Protein AF-A0A8X6GA84-F1 (afdb_monomer_lite)

Sequence (353 aa):
MPLRRTEVKSFALSSGMQSITIPNAFIGQVPARLIMGMVSNTAYNGDFSNNPFNFKHYDLSYLCLLDGNRMIPSKPYQPKFDTSNSYSRCYMSLFTDLGRYHKDQDINISYSEYKDGYTLLAIDLTLDLSADGMHDSVLRNSNLALDIRFIKALPETVNLIVYAEYRNVKEIDKNRNVLTDFLKMNSQSLCNLAWSDSILRSKFGGVYASDELPRTLTGYSCFIVNLDSRAKPGSHWVALAFRNNTCFYFCSFASVPKKGKILNFIKQNSQKLMWNKCRYQSATSFTSGQFCLHFLYKFVRKQTLSPLDSNNIAFNEKFIQRFVAKNFRLQKCCLTPHSNQICHTYKNRHKRA

Radius of gyration: 24.08 Å; chains: 1; bounding box: 65×48×62 Å

Secondary structure (DSSP, 8-state):
-EEEEEEEEEEEEPTT-SEEEEEEEEEEEPPSEEEEEEEEHHHHTT-TTS-TT-B--TTEEEEEEEETTEEEEEEEE--B-STT-B-HHHHHHHHHTTT-TTSS------HHHHHTTB--EEEE-STTS-TTSSS-----EEEEEEEEEESS--SS-EEEEEEEEEEEEEEE-TT--EEES-----HHHHHHHHHHSHHHHTTEEEEE-TT---SS--S--EEEEESS-TTS----EEEEEEETTEEEEE-TT-----SSHHHHHHHHH-SEEEE--S--S-TT--THHHHHHHHHHHHHTT---TT--TT-HHHHHHHHHHHHHHH------SSPPS-------GGGGGS--

pLDDT: mean 83.58, std 14.88, range [30.06, 98.31]

InterPro domains:
  IPR038765 Papain-like cysteine peptidase superfamily [SSF54001] (220-327)

Foldseek 3Di:
DKDKDKDKDKDKDAFQDFKDKFWQPDFWWAFQKKKKFKDFPCCVVPPVVGPVQQGACQQWAWKWKDFDPATVVNDTQGAGVPPVRRRVVQVVQVCQLVVVPPPPDDPPADSVNCNVRVVMGMGGPFPVSPSPDPDDGDTDGTRMMMITGHPGGRRGIMMMMMMGIHIKDWDQDPVRFTFIPPAFDWQQNLFQQLCQAPLSVQQEPGEEELVGDDQEDPNHFKYKYFPHHQVDQGAAIWIWGDDPLEIETEFLQQDDDPDDSNVVSNVSRHPYYHYDNAHQADLQDQNRSLLNSLVSVCVSVVHDSPPGDSVCSVVSVVVSSSVSSVRTDRDDDPDDHPHGHTHGGNVVVPPPD

Organism: Trichonephila clavata (NCBI:txid2740835)

Structure (mmCIF, N/CA/C/O backbone):
data_AF-A0A8X6GA84-F1
#
_entry.id   AF-A0A8X6GA84-F1
#
loop_
_atom_site.group_PDB
_atom_site.id
_atom_site.type_symbol
_atom_site.label_atom_id
_atom_site.label_alt_id
_atom_site.label_comp_id
_atom_site.label_asym_id
_atom_site.label_entity_id
_atom_site.label_seq_id
_atom_site.pdbx_PDB_ins_code
_atom_site.Cartn_x
_atom_site.Cartn_y
_atom_site.Cartn_z
_atom_site.occupancy
_atom_site.B_iso_or_equiv
_atom_site.auth_seq_id
_atom_site.auth_comp_id
_atom_site.auth_asym_id
_atom_site.auth_atom_id
_atom_site.pdbx_PDB_model_num
ATOM 1 N N . MET A 1 1 ? 15.479 -6.603 15.099 1.00 50.50 1 MET A N 1
ATOM 2 C CA . MET A 1 1 ? 16.086 -7.352 13.981 1.00 50.50 1 MET A CA 1
ATOM 3 C C . MET A 1 1 ? 15.569 -6.802 12.663 1.00 50.50 1 MET A C 1
ATOM 5 O O . MET A 1 1 ? 14.356 -6.797 12.469 1.00 50.50 1 MET A O 1
ATOM 9 N N . PRO A 1 2 ? 16.449 -6.317 11.777 1.00 62.06 2 PRO A N 1
ATOM 10 C CA . PRO A 1 2 ? 16.057 -5.879 10.444 1.00 62.06 2 PRO A CA 1
ATOM 11 C C . PRO A 1 2 ? 15.532 -7.065 9.619 1.00 62.06 2 PRO A C 1
ATOM 13 O O . PRO A 1 2 ? 16.011 -8.191 9.734 1.00 62.06 2 PRO A O 1
ATOM 16 N N . LEU A 1 3 ? 14.523 -6.809 8.798 1.00 69.81 3 LEU A N 1
ATOM 17 C CA . LEU A 1 3 ? 13.891 -7.737 7.872 1.00 69.81 3 LEU A CA 1
ATOM 18 C C . LEU A 1 3 ? 13.842 -7.076 6.500 1.00 69.81 3 LEU A C 1
ATOM 20 O O . LEU A 1 3 ? 13.255 -6.004 6.344 1.00 69.81 3 LEU A O 1
ATOM 24 N N . ARG A 1 4 ? 14.383 -7.761 5.493 1.00 71.75 4 ARG A N 1
ATOM 25 C CA . ARG A 1 4 ? 14.151 -7.406 4.094 1.00 71.75 4 ARG A CA 1
ATOM 26 C C . ARG A 1 4 ? 12.845 -8.055 3.642 1.00 71.75 4 ARG A C 1
ATOM 28 O O . ARG A 1 4 ? 12.728 -9.279 3.654 1.00 71.75 4 ARG A O 1
ATOM 35 N N . ARG A 1 5 ? 11.842 -7.241 3.309 1.00 78.00 5 ARG A N 1
ATOM 36 C CA . ARG A 1 5 ? 10.621 -7.705 2.633 1.00 78.00 5 ARG A CA 1
ATOM 37 C C . ARG A 1 5 ? 10.758 -7.407 1.152 1.00 78.00 5 ARG A C 1
ATOM 39 O O . ARG A 1 5 ? 11.156 -6.306 0.793 1.00 78.00 5 ARG A O 1
ATOM 46 N N . THR A 1 6 ? 10.339 -8.341 0.320 1.00 83.12 6 THR A N 1
ATOM 47 C CA . THR A 1 6 ? 10.330 -8.188 -1.129 1.00 83.12 6 THR A CA 1
ATOM 48 C C . THR A 1 6 ? 8.890 -8.162 -1.636 1.00 83.12 6 THR A C 1
ATOM 50 O O . THR A 1 6 ? 8.002 -8.797 -1.063 1.00 83.12 6 THR A O 1
ATOM 53 N N . GLU A 1 7 ? 8.634 -7.370 -2.667 1.00 84.19 7 GLU A N 1
ATOM 54 C CA . GLU A 1 7 ? 7.358 -7.318 -3.380 1.00 84.19 7 GLU A CA 1
ATOM 55 C C . GLU A 1 7 ? 7.657 -7.234 -4.873 1.00 84.19 7 GLU A C 1
ATOM 57 O O . GLU A 1 7 ? 8.546 -6.491 -5.278 1.00 84.19 7 GLU A O 1
ATOM 62 N N . VAL A 1 8 ? 6.924 -7.982 -5.694 1.00 88.06 8 VAL A N 1
ATOM 63 C CA . VAL A 1 8 ? 7.037 -7.903 -7.153 1.00 88.06 8 VAL A CA 1
ATOM 64 C C . VAL A 1 8 ? 5.750 -7.316 -7.700 1.00 88.06 8 VAL A C 1
ATOM 66 O O . VAL A 1 8 ? 4.662 -7.808 -7.398 1.00 88.06 8 VAL A O 1
ATOM 69 N N . LYS A 1 9 ? 5.878 -6.264 -8.505 1.00 88.75 9 LYS A N 1
ATOM 70 C CA . LYS A 1 9 ? 4.778 -5.687 -9.277 1.00 88.75 9 LYS A CA 1
ATOM 71 C C . LYS A 1 9 ? 5.051 -5.846 -10.759 1.00 88.75 9 LYS A C 1
ATOM 73 O O . LYS A 1 9 ? 6.196 -5.763 -11.191 1.00 88.75 9 LYS A O 1
ATOM 78 N N . SER A 1 10 ? 3.991 -6.030 -11.529 1.00 91.62 10 SER A N 1
ATOM 79 C CA . SER A 1 10 ? 4.070 -6.124 -12.982 1.00 91.62 10 SER A CA 1
ATOM 80 C C . SER A 1 10 ? 3.114 -5.116 -13.605 1.00 91.62 10 SER A C 1
ATOM 82 O O . SER A 1 10 ? 1.977 -4.981 -13.153 1.00 91.62 10 SER A O 1
ATOM 84 N N . PHE A 1 11 ? 3.586 -4.396 -14.620 1.00 92.94 11 PHE A N 1
ATOM 85 C CA . PHE A 1 11 ? 2.804 -3.418 -15.367 1.00 92.94 11 PHE A CA 1
ATOM 86 C C . PHE A 1 11 ? 2.818 -3.785 -16.850 1.00 92.94 11 PHE A C 1
ATOM 88 O O . PHE A 1 11 ? 3.888 -3.883 -17.450 1.00 92.94 11 PHE A O 1
ATOM 95 N N . ALA A 1 12 ? 1.636 -3.972 -17.433 1.00 93.81 12 ALA A N 1
ATOM 96 C CA . ALA A 1 12 ? 1.493 -4.271 -18.852 1.00 93.81 12 ALA A CA 1
ATOM 97 C C . ALA A 1 12 ? 1.569 -2.978 -19.678 1.00 93.81 12 ALA A C 1
ATOM 99 O O . ALA A 1 12 ? 0.755 -2.067 -19.513 1.00 93.81 12 ALA A O 1
ATOM 100 N N . LEU A 1 13 ? 2.553 -2.908 -20.568 1.00 95.38 13 LEU A N 1
ATOM 101 C CA . LEU A 1 13 ? 2.774 -1.831 -21.525 1.00 95.38 13 LEU A CA 1
ATOM 102 C C . LEU A 1 13 ? 2.221 -2.280 -22.878 1.00 95.38 13 LEU A C 1
ATOM 104 O O . LEU A 1 13 ? 2.603 -3.332 -23.388 1.00 95.38 13 LEU A O 1
ATOM 108 N N . SER A 1 14 ? 1.298 -1.510 -23.449 1.00 94.56 14 SER A N 1
ATOM 109 C CA . SER A 1 14 ? 0.642 -1.888 -24.706 1.00 94.56 14 SER A CA 1
ATOM 110 C C . SER A 1 14 ? 1.578 -1.722 -25.905 1.00 94.56 14 SER A C 1
ATOM 112 O O . SER A 1 14 ? 2.446 -0.847 -25.912 1.00 94.56 14 SER A O 1
ATOM 114 N N . SER A 1 15 ? 1.372 -2.534 -26.945 1.00 96.00 15 SER A N 1
ATOM 115 C CA . SER A 1 15 ? 2.058 -2.359 -28.227 1.00 96.00 15 SER A CA 1
ATOM 116 C C . SER A 1 15 ? 1.773 -0.972 -28.809 1.00 96.00 15 SER A C 1
ATOM 118 O O . SER A 1 15 ? 0.690 -0.418 -28.614 1.00 96.00 15 SER A O 1
ATOM 120 N N . GLY A 1 16 ? 2.730 -0.407 -29.538 1.00 94.69 16 GLY A N 1
ATOM 121 C CA . GLY A 1 16 ? 2.613 0.918 -30.148 1.00 94.69 16 GLY A CA 1
ATOM 122 C C . GLY A 1 16 ? 3.008 2.081 -29.230 1.00 94.69 16 GLY A C 1
ATOM 123 O O . GLY A 1 16 ? 3.199 3.196 -29.713 1.00 94.69 16 GLY A O 1
ATOM 124 N N . MET A 1 17 ? 3.180 1.855 -27.922 1.00 93.19 17 MET A N 1
ATOM 125 C CA . MET A 1 17 ? 3.583 2.917 -26.995 1.00 93.19 17 MET A CA 1
ATOM 126 C C . MET A 1 17 ? 5.050 3.318 -27.201 1.00 93.19 17 MET A C 1
ATOM 128 O O . MET A 1 17 ? 5.924 2.462 -27.287 1.00 93.19 17 MET A O 1
ATOM 132 N N . GLN A 1 18 ? 5.323 4.625 -27.229 1.00 94.94 18 GLN A N 1
ATOM 133 C CA . GLN A 1 18 ? 6.685 5.190 -27.211 1.00 94.94 18 GLN A CA 1
ATOM 134 C C . GLN A 1 18 ? 7.024 5.871 -25.881 1.00 94.94 18 GLN A C 1
ATOM 136 O O . GLN A 1 18 ? 8.189 6.023 -25.532 1.00 94.94 18 GLN A O 1
ATOM 141 N N . SER A 1 19 ? 6.018 6.281 -25.112 1.00 95.56 19 SER A N 1
ATOM 142 C CA . SER A 1 19 ? 6.188 6.899 -23.801 1.00 95.56 19 SER A CA 1
ATOM 143 C C . SER A 1 19 ? 5.028 6.506 -22.899 1.00 95.56 19 SER A C 1
ATOM 145 O O . SER A 1 19 ? 3.882 6.428 -23.345 1.00 95.56 19 SER A O 1
ATOM 147 N N . ILE A 1 20 ? 5.337 6.235 -21.635 1.00 95.81 20 ILE A N 1
ATOM 148 C CA . ILE A 1 20 ? 4.357 5.912 -20.610 1.00 95.81 20 ILE A CA 1
ATOM 149 C C . ILE A 1 20 ? 4.788 6.488 -19.267 1.00 95.81 20 ILE A C 1
ATOM 151 O O . ILE A 1 20 ? 5.924 6.314 -18.829 1.00 95.81 20 ILE A O 1
ATOM 155 N N . THR A 1 21 ? 3.831 7.095 -18.573 1.00 95.25 21 THR A N 1
ATOM 156 C CA . THR A 1 21 ? 3.950 7.385 -17.149 1.00 95.25 21 THR A CA 1
ATOM 157 C C . THR A 1 21 ? 2.983 6.482 -16.391 1.00 95.25 21 THR A C 1
ATOM 159 O O . THR A 1 21 ? 1.778 6.519 -16.634 1.00 95.25 21 THR A O 1
ATOM 162 N N . ILE A 1 22 ? 3.497 5.668 -15.471 1.00 93.31 22 ILE A N 1
ATOM 163 C CA . ILE A 1 22 ? 2.706 4.807 -14.589 1.00 93.31 22 ILE A CA 1
ATOM 164 C C . ILE A 1 22 ? 2.503 5.562 -13.270 1.00 93.31 22 ILE A C 1
ATOM 166 O O . ILE A 1 22 ? 3.417 5.595 -12.434 1.00 93.31 22 ILE A O 1
ATOM 170 N N . PRO A 1 23 ? 1.336 6.198 -13.056 1.00 87.88 23 PRO A N 1
ATOM 171 C CA . PRO A 1 23 ? 1.071 6.917 -11.824 1.00 87.88 23 PRO A CA 1
ATOM 172 C C . PRO A 1 23 ? 0.869 5.934 -10.674 1.00 87.88 23 PRO A C 1
ATOM 174 O O . PRO A 1 23 ? 0.302 4.855 -10.839 1.00 87.88 23 PRO A O 1
ATOM 177 N N . ASN A 1 24 ? 1.264 6.345 -9.474 1.00 84.31 24 ASN A N 1
ATOM 178 C CA . ASN A 1 24 ? 1.041 5.574 -8.255 1.00 84.31 24 ASN A CA 1
ATOM 179 C C . ASN A 1 24 ? 1.609 4.141 -8.276 1.00 84.31 24 ASN A C 1
ATOM 181 O O . ASN A 1 24 ? 1.054 3.243 -7.638 1.00 84.31 24 ASN A O 1
ATOM 185 N N . ALA A 1 25 ? 2.721 3.922 -8.983 1.00 84.19 25 ALA A N 1
ATOM 186 C CA . ALA A 1 25 ? 3.402 2.632 -9.054 1.00 84.19 25 ALA A CA 1
ATOM 187 C C . ALA A 1 25 ? 3.722 2.076 -7.650 1.00 84.19 25 ALA A C 1
ATOM 189 O O . ALA A 1 25 ? 3.493 0.893 -7.367 1.00 84.19 25 ALA A O 1
ATOM 190 N N . PHE A 1 26 ? 4.155 2.942 -6.725 1.00 84.19 26 PHE A N 1
ATOM 191 C CA . PHE A 1 26 ? 4.367 2.590 -5.317 1.00 84.19 26 PHE A CA 1
ATOM 192 C C . PHE A 1 26 ? 3.762 3.640 -4.387 1.00 84.19 26 PHE A C 1
ATOM 194 O O . PHE A 1 26 ? 4.216 4.779 -4.347 1.00 84.19 26 PHE A O 1
ATOM 201 N N . ILE A 1 27 ? 2.756 3.239 -3.605 1.00 77.56 27 ILE A N 1
ATOM 202 C CA . ILE A 1 27 ? 2.061 4.104 -2.646 1.00 77.56 27 ILE A CA 1
ATOM 203 C C . ILE A 1 27 ? 2.399 3.655 -1.226 1.00 77.56 27 ILE A C 1
ATOM 205 O O . ILE A 1 27 ? 2.192 2.495 -0.868 1.00 77.56 27 ILE A O 1
ATOM 209 N N . GLY A 1 28 ? 2.819 4.593 -0.381 1.00 80.44 28 GLY A N 1
ATOM 210 C CA . GLY A 1 28 ? 3.097 4.329 1.028 1.00 80.44 28 GLY A CA 1
ATOM 211 C C . GLY A 1 28 ? 4.591 4.281 1.282 1.00 80.44 28 GLY A C 1
ATOM 212 O O . GLY A 1 28 ? 5.280 5.219 0.902 1.00 80.44 28 GLY A O 1
ATOM 213 N N . GLN A 1 29 ? 5.074 3.241 1.960 1.00 78.44 29 GLN A N 1
ATOM 214 C CA . GLN A 1 29 ? 6.498 3.104 2.263 1.00 78.44 29 GLN A CA 1
ATOM 215 C C . GLN A 1 29 ? 7.284 3.089 0.951 1.00 78.44 29 GLN A C 1
ATOM 217 O O . GLN A 1 29 ? 6.948 2.339 0.037 1.00 78.44 29 GLN A O 1
ATOM 222 N N . VAL A 1 30 ? 8.299 3.942 0.848 1.00 83.88 30 VAL A N 1
ATOM 223 C CA . VAL A 1 30 ? 9.226 3.940 -0.281 1.00 83.88 30 VAL A CA 1
ATOM 224 C C . VAL A 1 30 ? 10.106 2.692 -0.140 1.00 83.88 30 VAL A C 1
ATOM 226 O O . VAL A 1 30 ? 10.654 2.478 0.947 1.00 83.88 30 VAL A O 1
ATOM 229 N N . PRO A 1 31 ? 10.209 1.841 -1.178 1.00 87.88 31 PRO A N 1
ATOM 230 C CA . PRO A 1 31 ? 11.175 0.748 -1.192 1.00 87.88 31 PRO A CA 1
ATOM 231 C C . PRO A 1 31 ? 12.579 1.288 -0.916 1.00 87.88 31 PRO A C 1
ATOM 233 O O . PRO A 1 31 ? 12.891 2.400 -1.319 1.00 87.88 31 PRO A O 1
ATOM 236 N N . ALA A 1 32 ? 13.428 0.516 -0.248 1.00 86.50 32 ALA A N 1
ATOM 237 C CA . ALA A 1 32 ? 14.850 0.834 -0.156 1.00 86.50 32 ALA A CA 1
ATOM 238 C C . ALA A 1 32 ? 15.530 0.686 -1.525 1.00 86.50 32 ALA A C 1
ATOM 240 O O . ALA A 1 32 ? 16.427 1.453 -1.849 1.00 86.50 32 ALA A O 1
ATOM 241 N N . ARG A 1 33 ? 15.067 -0.269 -2.339 1.00 88.69 33 ARG A N 1
ATOM 242 C CA . ARG A 1 33 ? 15.627 -0.562 -3.657 1.00 88.69 33 ARG A CA 1
ATOM 243 C C . ARG A 1 33 ? 14.548 -1.008 -4.628 1.00 88.69 33 ARG A C 1
ATOM 245 O O . ARG A 1 33 ? 13.621 -1.721 -4.236 1.00 88.69 33 ARG A O 1
ATOM 252 N N . LEU A 1 34 ? 14.708 -0.627 -5.889 1.00 92.75 34 LEU A N 1
ATOM 253 C CA . LEU A 1 34 ? 13.942 -1.155 -7.012 1.00 92.75 34 LEU A CA 1
ATOM 254 C C . LEU A 1 34 ? 14.873 -1.819 -8.023 1.00 92.75 34 LEU A C 1
ATOM 256 O O . LEU A 1 34 ? 15.930 -1.279 -8.332 1.00 92.75 34 LEU A O 1
ATOM 260 N N . ILE A 1 35 ? 14.459 -2.966 -8.549 1.00 93.56 35 ILE A N 1
ATOM 261 C CA . ILE A 1 35 ? 15.085 -3.645 -9.684 1.00 93.56 35 ILE A CA 1
ATOM 262 C C . ILE A 1 35 ? 14.010 -3.822 -10.748 1.00 93.56 35 ILE A C 1
ATOM 264 O O . ILE A 1 35 ? 12.920 -4.315 -10.457 1.00 93.56 35 ILE A O 1
ATOM 268 N N . MET A 1 36 ? 14.298 -3.387 -11.965 1.00 94.81 36 MET A N 1
ATOM 269 C CA . MET A 1 36 ? 13.346 -3.346 -13.067 1.00 94.81 36 MET A CA 1
ATOM 270 C C . MET A 1 36 ? 13.872 -4.134 -14.257 1.00 94.81 36 MET A C 1
ATOM 272 O O . MET A 1 36 ? 15.046 -4.020 -14.604 1.00 94.81 36 MET A O 1
ATOM 276 N N . GLY A 1 37 ? 12.982 -4.888 -14.893 1.00 95.00 37 GLY A N 1
ATOM 277 C CA . GLY A 1 37 ? 13.257 -5.629 -16.118 1.00 95.00 37 GLY A CA 1
ATOM 278 C C . GLY A 1 37 ? 12.008 -5.726 -16.983 1.00 95.00 37 GLY A C 1
ATOM 279 O O . GLY A 1 37 ? 10.886 -5.707 -16.473 1.00 95.00 37 GLY A O 1
ATOM 280 N N . MET A 1 38 ? 12.196 -5.810 -18.296 1.00 96.00 38 MET A N 1
ATOM 281 C CA . MET A 1 38 ? 11.103 -5.894 -19.264 1.00 96.00 38 MET A CA 1
ATOM 282 C C . MET A 1 38 ? 11.168 -7.210 -20.026 1.00 96.00 38 MET A C 1
ATOM 284 O O . MET A 1 38 ? 12.218 -7.588 -20.538 1.00 96.00 38 MET A O 1
ATOM 288 N N . VAL A 1 39 ? 10.031 -7.889 -20.130 1.00 95.25 39 VAL A N 1
ATOM 289 C CA . VAL A 1 39 ? 9.895 -9.167 -20.842 1.00 95.25 39 VAL A CA 1
ATOM 290 C C . VAL A 1 39 ? 8.663 -9.128 -21.739 1.00 95.25 39 VAL A C 1
ATOM 292 O O . VAL A 1 39 ? 7.738 -8.352 -21.492 1.00 95.25 39 VAL A O 1
ATOM 295 N N . SER A 1 40 ? 8.635 -9.931 -22.804 1.00 94.56 40 SER A N 1
ATOM 296 C CA . SER A 1 40 ? 7.437 -10.013 -23.648 1.00 94.56 40 SER A CA 1
ATOM 297 C C . SER A 1 40 ? 6.260 -10.569 -22.844 1.00 94.56 40 SER A C 1
ATOM 299 O O . SER A 1 40 ? 6.433 -11.335 -21.888 1.00 94.56 40 SER A O 1
ATOM 301 N N . ASN A 1 41 ? 5.038 -10.195 -23.221 1.00 92.62 41 ASN A N 1
ATOM 302 C CA . ASN A 1 41 ? 3.854 -10.719 -22.550 1.00 92.62 41 ASN A CA 1
ATOM 303 C C . ASN A 1 41 ? 3.729 -12.246 -22.691 1.00 92.62 41 ASN A C 1
ATOM 305 O O . ASN A 1 41 ? 3.275 -12.909 -21.764 1.00 92.62 41 ASN A O 1
ATOM 309 N N . THR A 1 42 ? 4.181 -12.822 -23.805 1.00 91.06 42 THR A N 1
ATOM 310 C CA . THR A 1 42 ? 4.205 -14.279 -24.008 1.00 91.06 42 THR A CA 1
ATOM 311 C C . THR A 1 42 ? 5.180 -14.979 -23.059 1.00 91.06 42 THR A C 1
ATOM 313 O O . THR A 1 42 ? 4.800 -15.953 -22.414 1.00 91.06 42 THR A O 1
ATOM 316 N N . ALA A 1 43 ? 6.396 -14.443 -22.893 1.00 89.81 43 ALA A N 1
ATOM 317 C CA . ALA A 1 43 ? 7.394 -14.976 -21.966 1.00 89.81 43 ALA A CA 1
ATOM 318 C C . ALA A 1 43 ? 6.903 -14.908 -20.512 1.00 89.81 43 ALA A C 1
ATOM 320 O O . ALA A 1 43 ? 7.033 -15.873 -19.764 1.00 89.81 43 ALA A O 1
ATOM 321 N N . TYR A 1 44 ? 6.278 -13.791 -20.125 1.00 89.69 44 TYR A N 1
ATOM 322 C CA . TYR A 1 44 ? 5.710 -13.618 -18.785 1.00 89.69 44 TYR A CA 1
ATOM 323 C C . TYR A 1 44 ? 4.622 -14.650 -18.457 1.00 89.69 44 TYR A C 1
ATOM 325 O O . TYR A 1 44 ? 4.547 -15.129 -17.329 1.00 89.69 44 TYR A O 1
ATOM 333 N N . ASN A 1 45 ? 3.790 -15.005 -19.441 1.00 88.75 45 ASN A N 1
ATOM 334 C CA . ASN A 1 45 ? 2.701 -15.968 -19.270 1.00 88.75 45 ASN A CA 1
ATOM 335 C C . ASN A 1 45 ? 3.142 -17.435 -19.444 1.00 88.75 45 ASN A C 1
ATOM 337 O O . ASN A 1 45 ? 2.296 -18.325 -19.399 1.00 88.75 45 ASN A O 1
ATOM 341 N N . GLY A 1 46 ? 4.446 -17.699 -19.600 1.00 84.06 46 GLY A N 1
ATOM 342 C CA . GLY A 1 46 ? 4.999 -19.054 -19.588 1.00 84.06 46 GLY A CA 1
ATOM 343 C C . GLY A 1 46 ? 4.868 -19.819 -20.905 1.00 84.06 46 GLY A C 1
ATOM 344 O O . GLY A 1 46 ? 4.758 -21.041 -20.883 1.00 84.06 46 GLY A O 1
ATOM 345 N N . ASP A 1 47 ? 4.875 -19.128 -22.047 1.00 85.38 47 ASP A N 1
ATOM 346 C CA . ASP A 1 47 ? 5.025 -19.791 -23.346 1.00 85.38 47 ASP A CA 1
ATOM 347 C C . ASP A 1 47 ? 6.362 -20.549 -23.403 1.00 85.38 47 ASP A C 1
ATOM 349 O O . ASP A 1 47 ? 7.427 -19.950 -23.258 1.00 85.38 47 ASP A O 1
ATOM 353 N N . PHE A 1 48 ? 6.303 -21.862 -23.643 1.00 81.75 48 PHE A N 1
ATOM 354 C CA . PHE A 1 48 ? 7.463 -22.757 -23.689 1.00 81.75 48 PHE A CA 1
ATOM 355 C C . PHE A 1 48 ? 8.508 -22.375 -24.746 1.00 81.75 48 PHE A C 1
ATOM 357 O O . PHE A 1 48 ? 9.664 -22.778 -24.631 1.00 81.75 48 PHE A O 1
ATOM 364 N N . SER A 1 49 ? 8.121 -21.598 -25.759 1.00 87.50 49 SER A N 1
ATOM 365 C CA . SER A 1 49 ? 9.025 -21.126 -26.815 1.00 87.50 49 SER A CA 1
ATOM 366 C C . SER A 1 49 ? 9.817 -19.881 -26.406 1.00 87.50 49 SER A C 1
ATOM 368 O O . SER A 1 49 ? 10.747 -19.481 -27.104 1.00 87.50 49 SER A O 1
ATOM 370 N N . ASN A 1 50 ? 9.440 -19.234 -25.300 1.00 87.00 50 ASN A N 1
ATOM 371 C CA . ASN A 1 50 ? 9.962 -17.941 -24.881 1.00 87.00 50 ASN A CA 1
ATOM 372 C C . ASN A 1 50 ? 10.646 -18.029 -23.506 1.00 87.00 50 ASN A C 1
ATOM 374 O O . ASN A 1 50 ? 10.188 -18.716 -22.600 1.00 87.00 50 ASN A O 1
ATOM 378 N N . ASN A 1 51 ? 11.747 -17.292 -23.323 1.00 85.25 51 ASN A N 1
ATOM 379 C CA . ASN A 1 51 ? 12.491 -17.278 -22.060 1.00 85.25 51 ASN A CA 1
ATOM 380 C C . ASN A 1 51 ? 12.016 -16.127 -21.138 1.00 85.25 51 ASN A C 1
ATOM 382 O O . ASN A 1 51 ? 12.234 -14.963 -21.487 1.00 85.25 51 ASN A O 1
ATOM 386 N N . PRO A 1 52 ? 11.439 -16.405 -19.948 1.00 86.19 52 PRO A N 1
ATOM 387 C CA . PRO A 1 52 ? 10.991 -15.380 -18.996 1.00 86.19 52 PRO A CA 1
ATOM 388 C C . PRO A 1 52 ? 12.131 -14.622 -18.296 1.00 86.19 52 PRO A C 1
ATOM 390 O O . PRO A 1 52 ? 11.873 -13.618 -17.638 1.00 86.19 52 PRO A O 1
ATOM 393 N N . PHE A 1 53 ? 13.378 -15.076 -18.434 1.00 86.88 53 PHE A N 1
ATOM 394 C CA . PHE A 1 53 ? 14.573 -14.422 -17.890 1.00 86.88 53 PHE A CA 1
ATOM 395 C C . PHE A 1 53 ? 15.355 -13.625 -18.943 1.00 86.88 53 PHE A C 1
ATOM 397 O O . PHE A 1 53 ? 16.429 -13.112 -18.646 1.00 86.88 53 PHE A O 1
ATOM 404 N N . ASN A 1 54 ? 14.824 -13.512 -20.165 1.00 91.31 54 ASN A N 1
ATOM 405 C CA . ASN A 1 54 ? 15.387 -12.664 -21.210 1.00 91.31 54 ASN A CA 1
ATOM 406 C C . ASN A 1 54 ? 14.843 -11.230 -21.075 1.00 91.31 54 ASN A C 1
ATOM 408 O O . ASN A 1 54 ? 13.793 -10.887 -21.630 1.00 91.31 54 ASN A O 1
ATOM 412 N N . PHE A 1 55 ? 15.551 -10.405 -20.305 1.00 94.06 55 PHE A N 1
ATOM 413 C CA . PHE A 1 55 ? 15.216 -9.008 -20.048 1.00 94.06 55 PHE A CA 1
ATOM 414 C C . PHE A 1 55 ? 15.682 -8.115 -21.202 1.00 94.06 55 PHE A C 1
ATOM 416 O O . PHE A 1 55 ? 16.838 -7.689 -21.267 1.00 94.06 55 PHE A O 1
ATOM 423 N N . LYS A 1 56 ? 14.760 -7.816 -22.121 1.00 94.38 56 LYS A N 1
ATOM 424 C CA . LYS A 1 56 ? 15.024 -6.999 -23.312 1.00 94.38 56 LYS A CA 1
ATOM 425 C C . LYS A 1 56 ? 14.972 -5.503 -22.983 1.00 94.38 56 LYS A C 1
ATOM 427 O O . LYS A 1 56 ? 14.143 -5.055 -22.193 1.00 94.38 56 LYS A O 1
ATOM 432 N N . HIS A 1 57 ? 15.797 -4.706 -23.661 1.00 94.00 57 HIS A N 1
ATOM 433 C CA . HIS A 1 57 ? 15.821 -3.248 -23.496 1.00 94.00 57 HIS A CA 1
ATOM 434 C C . HIS A 1 57 ? 14.688 -2.510 -24.238 1.00 94.00 57 HIS A C 1
ATOM 436 O O . HIS A 1 57 ? 14.348 -1.398 -23.844 1.00 94.00 57 HIS A O 1
ATOM 442 N N . TYR A 1 58 ? 14.116 -3.094 -25.302 1.00 94.75 58 TYR A N 1
ATOM 443 C CA . TYR A 1 58 ? 13.063 -2.491 -26.147 1.00 94.75 58 TYR A CA 1
ATOM 444 C C . TYR A 1 58 ? 13.368 -1.059 -26.629 1.00 94.75 58 TYR A C 1
ATOM 446 O O . TYR A 1 58 ? 12.486 -0.209 -26.698 1.00 94.75 58 TYR A O 1
ATOM 454 N N . ASP A 1 59 ? 14.632 -0.776 -26.947 1.00 93.69 59 ASP A N 1
ATOM 455 C CA . ASP A 1 59 ? 15.115 0.570 -27.288 1.00 93.69 59 ASP A CA 1
ATOM 456 C C . ASP A 1 59 ? 14.761 1.635 -26.223 1.00 93.69 59 ASP A C 1
ATOM 458 O O . ASP A 1 59 ? 14.398 2.767 -26.550 1.00 93.69 59 ASP A O 1
ATOM 462 N N . LEU A 1 60 ? 14.855 1.287 -24.932 1.00 94.88 60 LEU A N 1
ATOM 463 C CA . LEU A 1 60 ? 14.704 2.233 -23.822 1.00 94.88 60 LEU A CA 1
ATOM 464 C C . LEU A 1 60 ? 15.614 3.455 -24.027 1.00 94.88 60 LEU A C 1
ATOM 466 O O . LEU A 1 60 ? 16.808 3.310 -24.268 1.00 94.88 60 LEU A O 1
ATOM 470 N N . SER A 1 61 ? 15.042 4.652 -23.899 1.00 94.81 61 SER A N 1
ATOM 471 C CA . SER A 1 61 ? 15.725 5.940 -24.119 1.00 94.81 61 SER A CA 1
ATOM 472 C C . SER A 1 61 ? 15.659 6.875 -22.920 1.00 94.81 61 SER A C 1
ATOM 474 O O . SER A 1 61 ? 16.449 7.812 -22.814 1.00 94.81 61 SER A O 1
ATOM 476 N N . TYR A 1 62 ? 14.697 6.652 -22.027 1.00 95.94 62 TYR A N 1
ATOM 477 C CA . TYR A 1 62 ? 14.490 7.467 -20.844 1.00 95.94 62 TYR A CA 1
ATOM 478 C C . TYR A 1 62 ? 13.854 6.632 -19.741 1.00 95.94 62 TYR A C 1
ATOM 480 O O . TYR A 1 62 ? 12.847 5.964 -19.980 1.00 95.94 62 TYR A O 1
ATOM 488 N N . LEU A 1 63 ? 14.403 6.716 -18.530 1.00 94.81 63 LEU A N 1
ATOM 489 C CA . LEU A 1 63 ? 13.773 6.165 -17.337 1.00 94.81 63 LEU A CA 1
ATOM 490 C C . LEU A 1 63 ? 14.057 7.034 -16.111 1.00 94.81 63 LEU A C 1
ATOM 492 O O . LEU A 1 63 ? 15.215 7.330 -15.790 1.00 94.81 63 LEU A O 1
ATOM 496 N N . CYS A 1 64 ? 12.997 7.412 -15.398 1.00 94.19 64 CYS A N 1
ATOM 497 C CA . CYS A 1 64 ? 13.094 7.996 -14.065 1.00 94.19 64 CYS A CA 1
ATOM 498 C C . CYS A 1 64 ? 11.906 7.605 -13.175 1.00 94.19 64 CYS A C 1
ATOM 500 O O . CYS A 1 64 ? 10.835 7.209 -13.637 1.00 94.19 64 CYS A O 1
ATOM 502 N N . LEU A 1 65 ? 12.110 7.736 -11.869 1.00 93.81 65 LEU A N 1
ATOM 503 C CA . LEU A 1 65 ? 11.058 7.729 -10.863 1.00 93.81 65 LEU A CA 1
ATOM 504 C C . LEU A 1 65 ? 10.698 9.166 -10.502 1.00 93.81 65 LEU A C 1
ATOM 506 O O . LEU A 1 65 ? 11.577 10.002 -10.289 1.00 93.81 65 LEU A O 1
ATOM 510 N N . LEU A 1 66 ? 9.407 9.433 -10.362 1.00 91.38 66 LEU A N 1
ATOM 511 C CA . LEU A 1 66 ? 8.872 10.707 -9.906 1.00 91.38 66 LEU A CA 1
ATOM 512 C C . LEU A 1 66 ? 8.381 10.554 -8.464 1.00 91.38 66 LEU A C 1
ATOM 514 O O . LEU A 1 66 ? 7.433 9.815 -8.194 1.00 91.38 66 LEU A O 1
ATOM 518 N N . ASP A 1 67 ? 9.028 11.262 -7.542 1.00 87.94 67 ASP A N 1
ATOM 519 C CA . ASP A 1 67 ? 8.622 11.426 -6.145 1.00 87.94 67 ASP A CA 1
ATOM 520 C C . ASP A 1 67 ? 8.073 12.855 -5.972 1.00 87.94 67 ASP A C 1
ATOM 522 O O . ASP A 1 67 ? 8.802 13.803 -5.658 1.00 87.94 67 ASP A O 1
ATOM 526 N N . GLY A 1 68 ? 6.787 13.039 -6.292 1.00 82.25 68 GLY A N 1
ATOM 527 C CA . GLY A 1 68 ? 6.183 14.369 -6.411 1.00 82.25 68 GLY A CA 1
ATOM 528 C C . GLY A 1 68 ? 6.849 15.185 -7.524 1.00 82.25 68 GLY A C 1
ATOM 529 O O . GLY A 1 68 ? 6.778 14.809 -8.688 1.00 82.25 68 GLY A O 1
ATOM 530 N N . ASN A 1 69 ? 7.521 16.281 -7.160 1.00 78.50 69 ASN A N 1
ATOM 531 C CA . ASN A 1 69 ? 8.237 17.147 -8.110 1.00 78.50 69 ASN A CA 1
ATOM 532 C C . ASN A 1 69 ? 9.724 16.775 -8.261 1.00 78.50 69 ASN A C 1
ATOM 534 O O . ASN A 1 69 ? 10.474 17.485 -8.932 1.00 78.50 69 ASN A O 1
ATOM 538 N N . ARG A 1 70 ? 10.185 15.705 -7.603 1.00 86.62 70 ARG A N 1
ATOM 539 C CA . ARG A 1 70 ? 11.582 15.266 -7.639 1.00 86.62 70 ARG A CA 1
ATOM 540 C C . ARG A 1 70 ? 11.742 14.065 -8.566 1.00 86.62 70 ARG A C 1
ATOM 542 O O . ARG A 1 70 ? 11.030 13.079 -8.423 1.00 86.62 70 ARG A O 1
ATOM 549 N N . MET A 1 71 ? 12.743 14.123 -9.442 1.00 89.25 71 MET A N 1
ATOM 550 C CA . MET A 1 71 ? 13.188 12.975 -10.236 1.00 89.25 71 MET A CA 1
ATOM 551 C C . MET A 1 71 ? 14.235 12.155 -9.473 1.00 89.25 71 MET A C 1
ATOM 553 O O . MET A 1 71 ? 15.123 12.715 -8.816 1.00 89.25 71 MET A O 1
ATOM 557 N N . ILE A 1 72 ? 14.132 10.831 -9.563 1.00 88.88 72 ILE A N 1
ATOM 558 C CA . ILE A 1 72 ? 15.087 9.872 -9.010 1.00 88.88 72 ILE A CA 1
ATOM 559 C C . ILE A 1 72 ? 15.465 8.856 -10.105 1.00 88.88 72 ILE A C 1
ATOM 561 O O . ILE A 1 72 ? 14.581 8.191 -10.640 1.00 88.88 72 ILE A O 1
ATOM 565 N N . PRO A 1 73 ? 16.755 8.700 -10.439 1.00 86.81 73 PRO A N 1
ATOM 566 C CA . PRO A 1 73 ? 17.861 9.585 -10.063 1.00 86.81 73 PRO A CA 1
ATOM 567 C C . PRO A 1 73 ? 17.659 11.030 -10.562 1.00 86.81 73 PRO A C 1
ATOM 569 O O . PRO A 1 73 ? 16.883 11.285 -11.478 1.00 86.81 73 PRO A O 1
ATOM 572 N N . SER A 1 74 ? 18.378 11.988 -9.963 1.00 85.12 74 SER A N 1
ATOM 573 C CA . SER A 1 74 ? 18.270 13.423 -10.302 1.00 85.12 74 SER A CA 1
ATOM 574 C C . SER A 1 74 ? 18.570 13.717 -11.774 1.00 85.12 74 SER A C 1
ATOM 576 O O . SER A 1 74 ? 17.950 14.589 -12.376 1.00 85.12 74 SER A O 1
ATOM 578 N N . LYS A 1 75 ? 19.502 12.958 -12.356 1.00 89.44 75 LYS A N 1
ATOM 579 C CA . LYS A 1 75 ? 19.686 12.840 -13.802 1.00 89.44 75 LYS A CA 1
ATOM 580 C C . LYS A 1 75 ? 18.993 11.557 -14.254 1.00 89.44 75 LYS A C 1
ATOM 582 O O . LYS A 1 75 ? 19.506 10.500 -13.885 1.00 89.44 75 LYS A O 1
ATOM 587 N N . PRO A 1 76 ? 17.910 11.602 -15.040 1.00 92.94 76 PRO A N 1
ATOM 588 C CA . PRO A 1 76 ? 17.270 10.406 -15.589 1.00 92.94 76 PRO A CA 1
ATOM 589 C C . PRO A 1 76 ? 18.261 9.482 -16.303 1.00 92.94 76 PRO A C 1
ATOM 591 O O . PRO A 1 76 ? 19.313 9.932 -16.773 1.00 92.94 76 PRO A O 1
ATOM 594 N N . TYR A 1 77 ? 17.951 8.192 -16.380 1.00 92.88 77 TYR A N 1
ATOM 595 C CA . TYR A 1 77 ? 18.701 7.294 -17.252 1.00 92.88 77 TYR A CA 1
ATOM 596 C C . TYR A 1 77 ? 18.322 7.583 -18.697 1.00 92.88 77 TYR A C 1
ATOM 598 O O . TYR A 1 77 ? 17.140 7.715 -18.998 1.00 92.88 77 TYR A O 1
ATOM 606 N N . GLN A 1 78 ? 19.322 7.687 -19.570 1.00 93.69 78 GLN A N 1
ATOM 607 C CA . GLN A 1 78 ? 19.131 7.911 -21.002 1.00 93.69 78 GLN A CA 1
ATOM 608 C C . GLN A 1 78 ? 20.040 6.979 -21.815 1.00 93.69 78 GLN A C 1
ATOM 610 O O . GLN A 1 78 ? 20.991 7.454 -22.440 1.00 93.69 78 GLN A O 1
ATOM 615 N N . PRO A 1 79 ? 19.843 5.649 -21.725 1.00 92.94 79 PRO A N 1
ATOM 616 C CA . PRO A 1 79 ? 20.701 4.708 -22.427 1.00 92.94 79 PRO A CA 1
ATOM 617 C C . PRO A 1 79 ? 20.510 4.796 -23.944 1.00 92.94 79 PRO A C 1
ATOM 619 O O . PRO A 1 79 ? 19.427 5.112 -24.435 1.00 92.94 79 PRO A O 1
ATOM 622 N N . LYS A 1 80 ? 21.573 4.478 -24.684 1.00 90.62 80 LYS A N 1
ATOM 623 C CA . LYS A 1 80 ? 21.528 4.238 -26.129 1.00 90.62 80 LYS A CA 1
ATOM 624 C C . LYS A 1 80 ? 22.138 2.878 -26.427 1.00 90.62 80 LYS A C 1
ATOM 626 O O . LYS A 1 80 ? 23.317 2.662 -26.161 1.00 90.62 80 LYS A O 1
ATOM 631 N N . PHE A 1 81 ? 21.329 1.979 -26.975 1.00 87.69 81 PHE A N 1
ATOM 632 C CA . PHE A 1 81 ? 21.724 0.614 -27.347 1.00 87.69 81 PHE A CA 1
ATOM 633 C C . PHE A 1 81 ? 22.110 0.497 -28.832 1.00 87.69 81 PHE A C 1
ATOM 635 O O . PHE A 1 81 ? 22.156 -0.596 -29.386 1.00 87.69 81 PHE A O 1
ATOM 642 N N . ASP A 1 82 ? 22.360 1.635 -29.485 1.00 84.19 82 ASP A N 1
ATOM 643 C CA . ASP A 1 82 ? 22.849 1.710 -30.859 1.00 84.19 82 ASP A CA 1
ATOM 644 C C . ASP A 1 82 ? 24.365 1.426 -30.930 1.00 84.19 82 ASP A C 1
ATOM 646 O O . ASP A 1 82 ? 24.986 0.945 -29.980 1.00 84.19 82 ASP A O 1
ATOM 650 N N . THR A 1 83 ? 24.992 1.756 -32.059 1.00 79.06 83 THR A N 1
ATOM 651 C CA . THR A 1 83 ? 26.439 1.594 -32.262 1.00 79.06 83 THR A CA 1
ATOM 652 C C . THR A 1 83 ? 27.295 2.350 -31.243 1.00 79.06 83 THR A C 1
ATOM 654 O O . THR A 1 83 ? 28.439 1.958 -31.019 1.00 79.06 83 THR A O 1
ATOM 657 N N . SER A 1 84 ? 26.762 3.388 -30.587 1.00 78.25 84 SER A N 1
ATOM 658 C CA . SER A 1 84 ? 27.478 4.133 -29.548 1.00 78.25 84 SER A CA 1
ATOM 659 C C . SER A 1 84 ? 27.574 3.380 -28.216 1.00 78.25 84 SER A C 1
ATOM 661 O O . SER A 1 84 ? 28.412 3.741 -27.390 1.00 78.25 84 SER A O 1
ATOM 663 N N . ASN A 1 85 ? 26.740 2.348 -27.997 1.00 82.38 85 ASN A N 1
ATOM 664 C CA . ASN A 1 85 ? 26.653 1.556 -26.761 1.00 82.38 85 ASN A CA 1
ATOM 665 C C . ASN A 1 85 ? 26.715 2.421 -25.482 1.00 82.38 85 ASN A C 1
ATOM 667 O O . ASN A 1 85 ? 27.409 2.098 -24.513 1.00 82.38 85 ASN A O 1
ATOM 671 N N . SER A 1 86 ? 26.000 3.550 -25.471 1.00 87.50 86 SER A N 1
ATOM 672 C CA . SER A 1 86 ? 25.983 4.504 -24.359 1.00 87.50 86 SER A CA 1
ATOM 673 C C . SER A 1 86 ? 24.992 4.072 -23.270 1.00 87.50 86 SER A C 1
ATOM 675 O O . SER A 1 86 ? 23.978 4.722 -23.022 1.00 87.50 86 SER A O 1
ATOM 677 N N . TYR A 1 87 ? 25.260 2.938 -22.620 1.00 89.94 87 TYR A N 1
ATOM 678 C CA . TYR A 1 87 ? 24.443 2.394 -21.522 1.00 89.94 87 TYR A CA 1
ATOM 679 C C . TYR A 1 87 ? 25.262 2.046 -20.267 1.00 89.94 87 TYR A C 1
ATOM 681 O O . TYR A 1 87 ? 24.723 1.485 -19.311 1.00 89.94 87 TYR A O 1
ATOM 689 N N . SER A 1 88 ? 26.533 2.457 -20.214 1.00 89.19 88 SER A N 1
ATOM 690 C CA . SER A 1 88 ? 27.460 2.254 -19.087 1.00 89.19 88 SER A CA 1
ATOM 691 C C . SER A 1 88 ? 26.892 2.654 -17.734 1.00 89.19 88 SER A C 1
ATOM 693 O O . SER A 1 88 ? 27.078 1.937 -16.759 1.00 89.19 88 SER A O 1
ATOM 695 N N . ARG A 1 89 ? 26.127 3.747 -17.664 1.00 89.88 89 ARG A N 1
ATOM 696 C CA . ARG A 1 89 ? 25.479 4.184 -16.421 1.00 89.88 89 ARG A CA 1
ATOM 697 C C . ARG A 1 89 ? 24.384 3.222 -15.944 1.00 89.88 89 ARG A C 1
ATOM 699 O O . ARG A 1 89 ? 24.237 3.034 -14.740 1.00 89.88 89 ARG A O 1
ATOM 706 N N . CYS A 1 90 ? 23.617 2.635 -16.863 1.00 89.12 90 CYS A N 1
ATOM 707 C CA . CYS A 1 90 ? 22.586 1.653 -16.514 1.00 89.12 90 CYS A CA 1
ATOM 708 C C . CYS A 1 90 ? 23.237 0.341 -16.070 1.00 89.12 90 CYS A C 1
ATOM 710 O O . CYS A 1 90 ? 22.871 -0.194 -15.030 1.00 89.12 90 CYS A O 1
ATOM 712 N N . TYR A 1 91 ? 24.275 -0.106 -16.780 1.00 89.75 91 TYR A N 1
ATOM 713 C CA . TYR A 1 91 ? 25.071 -1.263 -16.374 1.00 89.75 91 TYR A CA 1
ATOM 714 C C . TYR A 1 91 ? 25.724 -1.060 -14.997 1.00 89.75 91 TYR A C 1
ATOM 716 O O . TYR A 1 91 ? 25.580 -1.895 -14.111 1.00 89.75 91 TYR A O 1
ATOM 724 N N . MET A 1 92 ? 26.363 0.092 -14.770 1.00 86.81 92 MET A N 1
ATOM 725 C CA . MET A 1 92 ? 27.014 0.414 -13.498 1.00 86.81 92 MET A CA 1
ATOM 726 C C . MET A 1 92 ? 26.025 0.439 -12.324 1.00 86.81 92 MET A C 1
ATOM 728 O O . MET A 1 92 ? 26.398 0.050 -11.220 1.00 86.81 92 MET A O 1
ATOM 732 N N . SER A 1 93 ? 24.760 0.818 -12.567 1.00 87.06 93 SER A N 1
ATOM 733 C CA . SER A 1 93 ? 23.712 0.798 -11.535 1.00 87.06 93 SER A CA 1
ATOM 734 C C . SER A 1 93 ? 23.518 -0.585 -10.913 1.00 87.06 93 SER A C 1
ATOM 736 O O . SER A 1 93 ? 23.240 -0.683 -9.721 1.00 87.06 93 SER A O 1
ATOM 738 N N . LEU A 1 94 ? 23.737 -1.664 -11.676 1.00 85.62 94 LEU A N 1
ATOM 739 C CA . LEU A 1 94 ? 23.666 -3.019 -11.136 1.00 85.62 94 LEU A CA 1
ATOM 740 C C . LEU A 1 94 ? 24.710 -3.237 -10.042 1.00 85.62 94 LEU A C 1
ATOM 742 O O . LEU A 1 94 ? 24.420 -3.886 -9.049 1.00 85.62 94 LEU A O 1
ATOM 746 N N . PHE A 1 95 ? 25.900 -2.658 -10.162 1.00 83.50 95 PHE A N 1
ATOM 747 C CA . PHE A 1 95 ? 26.948 -2.817 -9.157 1.00 83.50 95 PHE A CA 1
ATOM 748 C C . PHE A 1 95 ? 26.760 -1.842 -7.995 1.00 83.50 95 PHE A C 1
ATOM 750 O O . PHE A 1 95 ? 26.823 -2.246 -6.830 1.00 83.50 95 PHE A O 1
ATOM 757 N N . THR A 1 96 ? 26.504 -0.567 -8.296 1.00 81.81 96 THR A N 1
ATOM 758 C CA . THR A 1 96 ? 26.396 0.491 -7.281 1.00 81.81 96 THR A CA 1
ATOM 759 C C . THR A 1 96 ? 25.138 0.336 -6.437 1.00 81.81 96 THR A C 1
ATOM 761 O O . THR A 1 96 ? 25.224 0.269 -5.212 1.00 81.81 96 THR A O 1
ATOM 764 N N . ASP A 1 97 ? 23.978 0.171 -7.068 1.00 79.81 97 ASP A N 1
ATOM 765 C CA . ASP A 1 97 ? 22.682 0.284 -6.391 1.00 79.81 97 ASP A CA 1
ATOM 766 C C . ASP A 1 97 ? 22.250 -1.054 -5.765 1.00 79.81 97 ASP A C 1
ATOM 768 O O . ASP A 1 97 ? 21.479 -1.090 -4.798 1.00 79.81 97 ASP A O 1
ATOM 772 N N . LEU A 1 98 ? 22.819 -2.177 -6.229 1.00 78.50 98 LEU A N 1
ATOM 773 C CA . LEU A 1 98 ? 22.757 -3.455 -5.509 1.00 78.50 98 LEU A CA 1
ATOM 774 C C . LEU A 1 98 ? 23.732 -3.520 -4.321 1.00 78.50 98 LEU A C 1
ATOM 776 O O . LEU A 1 98 ? 23.650 -4.460 -3.527 1.00 78.50 98 LEU A O 1
ATOM 780 N N . GLY A 1 99 ? 24.608 -2.524 -4.140 1.00 67.94 99 GLY A N 1
ATOM 781 C CA . GLY A 1 99 ? 25.615 -2.517 -3.074 1.00 67.94 99 GLY A CA 1
ATOM 782 C C . GLY A 1 99 ? 26.695 -3.589 -3.257 1.00 67.94 99 GLY A C 1
ATOM 783 O O . GLY A 1 99 ? 27.258 -4.072 -2.273 1.00 67.94 99 GLY A O 1
ATOM 784 N N . ARG A 1 100 ? 26.943 -3.993 -4.510 1.00 65.25 100 ARG A N 1
ATOM 785 C CA . ARG A 1 100 ? 27.969 -4.971 -4.917 1.00 65.25 100 ARG A CA 1
ATOM 786 C C . ARG A 1 100 ? 29.294 -4.312 -5.291 1.00 65.25 100 ARG A C 1
ATOM 788 O O . ARG A 1 100 ? 30.316 -4.981 -5.366 1.00 65.25 100 ARG A O 1
ATOM 795 N N . TYR A 1 101 ? 29.283 -3.000 -5.495 1.00 58.75 101 TYR A N 1
ATOM 796 C CA . TYR A 1 101 ? 30.470 -2.211 -5.780 1.00 58.75 101 TYR A CA 1
ATOM 797 C C . TYR A 1 101 ? 31.502 -2.362 -4.643 1.00 58.75 101 TYR A C 1
ATOM 799 O O . TYR A 1 101 ? 31.169 -2.154 -3.477 1.00 58.75 101 TYR A O 1
ATOM 807 N N . HIS A 1 102 ? 32.733 -2.763 -4.985 1.00 56.31 102 HIS A N 1
ATOM 808 C CA . HIS A 1 102 ? 33.828 -3.093 -4.050 1.00 56.31 102 HIS A CA 1
ATOM 809 C C . HIS A 1 102 ? 33.587 -4.282 -3.098 1.00 56.31 102 HIS A C 1
ATOM 811 O O . HIS A 1 102 ? 34.180 -4.337 -2.020 1.00 56.31 102 HIS A O 1
ATOM 817 N N . LYS A 1 103 ? 32.744 -5.248 -3.477 1.00 60.75 103 LYS A N 1
ATOM 818 C CA . LYS A 1 103 ? 32.617 -6.536 -2.774 1.00 60.75 103 LYS A CA 1
ATOM 819 C C . LYS A 1 103 ? 33.042 -7.673 -3.701 1.00 60.75 103 LYS A C 1
ATOM 821 O O . LYS A 1 103 ? 32.794 -7.586 -4.899 1.00 60.75 103 LYS A O 1
ATOM 826 N N . ASP A 1 104 ? 33.597 -8.753 -3.148 1.00 58.47 104 ASP A N 1
ATOM 827 C CA . ASP A 1 104 ? 33.987 -9.978 -3.881 1.00 58.47 104 ASP A CA 1
ATOM 828 C C . ASP A 1 104 ? 32.762 -10.803 -4.336 1.00 58.47 104 ASP A C 1
ATOM 830 O O . ASP A 1 104 ? 32.664 -12.008 -4.110 1.00 58.47 104 ASP A O 1
ATOM 834 N N . GLN A 1 105 ? 31.748 -10.141 -4.895 1.00 60.50 105 GLN A N 1
ATOM 835 C CA . GLN A 1 105 ? 30.512 -10.751 -5.370 1.00 60.50 105 GLN A CA 1
ATOM 836 C C . GLN A 1 105 ? 30.162 -10.154 -6.728 1.00 60.50 105 GLN A C 1
ATOM 838 O O . GLN A 1 105 ? 29.687 -9.021 -6.816 1.00 60.50 105 GLN A O 1
ATOM 843 N N . ASP A 1 106 ? 30.402 -10.940 -7.773 1.00 66.25 106 ASP A N 1
ATOM 844 C CA . ASP A 1 106 ? 30.066 -10.591 -9.148 1.00 66.25 106 ASP A CA 1
ATOM 845 C C . ASP A 1 106 ? 28.576 -10.858 -9.440 1.00 66.25 106 ASP A C 1
ATOM 847 O O . ASP A 1 106 ? 27.925 -11.693 -8.806 1.00 66.25 106 ASP A O 1
ATOM 851 N N . ILE A 1 107 ? 28.031 -10.115 -10.397 1.00 74.88 107 ILE A N 1
ATOM 852 C CA . ILE A 1 107 ? 26.673 -10.247 -10.934 1.00 74.88 107 ILE A CA 1
ATOM 853 C C . ILE A 1 107 ? 26.659 -11.219 -12.130 1.00 74.88 107 ILE A C 1
ATOM 855 O O . ILE A 1 107 ? 25.586 -11.649 -12.546 1.00 74.88 107 ILE A O 1
ATOM 859 N N . ASN A 1 108 ? 27.838 -11.629 -12.624 1.00 82.50 108 ASN A N 1
ATOM 860 C CA . ASN A 1 108 ? 28.020 -12.587 -13.721 1.00 82.50 108 ASN A CA 1
ATOM 861 C C . ASN A 1 108 ? 27.240 -12.190 -14.990 1.00 82.50 108 ASN A C 1
ATOM 863 O O . ASN A 1 108 ? 26.622 -13.023 -15.648 1.00 82.50 108 ASN A O 1
ATOM 867 N N . ILE A 1 109 ? 27.228 -10.887 -15.285 1.00 86.12 109 ILE A N 1
ATOM 868 C CA . ILE A 1 109 ? 26.690 -10.294 -16.512 1.00 86.12 109 ILE A CA 1
ATOM 869 C C . ILE A 1 109 ? 27.779 -9.369 -17.038 1.00 86.12 109 ILE A C 1
ATOM 871 O O . ILE A 1 109 ? 28.119 -8.389 -16.373 1.00 86.12 109 ILE A O 1
ATOM 875 N N . SER A 1 110 ? 28.324 -9.660 -18.216 1.00 86.81 110 SER A N 1
ATOM 876 C CA . SER A 1 110 ? 29.306 -8.784 -18.855 1.00 86.81 110 SER A CA 1
ATOM 877 C C . SER A 1 110 ? 28.659 -7.541 -19.477 1.00 86.81 110 SER A C 1
ATOM 879 O O . SER A 1 110 ? 27.456 -7.482 -19.748 1.00 86.81 110 SER A O 1
ATOM 881 N N . TYR A 1 111 ? 29.479 -6.530 -19.774 1.00 87.31 111 TYR A N 1
ATOM 882 C CA . TYR A 1 111 ? 29.019 -5.307 -20.440 1.00 87.31 111 TYR A CA 1
ATOM 883 C C . TYR A 1 111 ? 28.413 -5.560 -21.833 1.00 87.31 111 TYR A C 1
ATOM 885 O O . TYR A 1 111 ? 27.505 -4.841 -22.260 1.00 87.31 111 TYR A O 1
ATOM 893 N N . SER A 1 112 ? 28.911 -6.573 -22.548 1.00 86.38 112 SER A N 1
ATOM 894 C CA . SER A 1 112 ? 28.373 -7.006 -23.840 1.00 86.38 112 SER A CA 1
ATOM 895 C C . SER A 1 112 ? 27.052 -7.751 -23.683 1.00 86.38 112 SER A C 1
ATOM 897 O O . SER A 1 112 ? 26.102 -7.424 -24.383 1.00 86.38 112 SER A O 1
ATOM 899 N N . GLU A 1 113 ? 26.951 -8.672 -22.721 1.00 88.44 113 GLU A N 1
ATOM 900 C CA . GLU A 1 113 ? 25.722 -9.445 -22.483 1.00 88.44 113 GLU A CA 1
ATOM 901 C C . GLU A 1 113 ? 24.577 -8.569 -21.968 1.00 88.44 113 GLU A C 1
ATOM 903 O O . GLU A 1 113 ? 23.412 -8.851 -22.231 1.00 88.44 113 GLU A O 1
ATOM 908 N N . TYR A 1 114 ? 24.884 -7.467 -21.276 1.00 90.44 114 TYR A N 1
ATOM 909 C CA . TYR A 1 114 ? 23.872 -6.571 -20.716 1.00 90.44 114 TYR A CA 1
ATOM 910 C C . TYR A 1 114 ? 22.827 -6.102 -21.741 1.00 90.44 114 TYR A C 1
ATOM 912 O O . TYR A 1 114 ? 21.632 -6.071 -21.435 1.00 90.44 114 TYR A O 1
ATOM 920 N N . LYS A 1 115 ? 23.253 -5.745 -22.960 1.00 90.00 115 LYS A N 1
ATOM 921 C CA . LYS A 1 115 ? 22.330 -5.335 -24.034 1.00 90.00 115 LYS A CA 1
ATOM 922 C C . LYS A 1 115 ? 21.622 -6.521 -24.701 1.00 90.00 115 LYS A C 1
ATOM 924 O O . LYS A 1 115 ? 20.528 -6.350 -25.228 1.00 90.00 115 LYS A O 1
ATOM 929 N N . ASP A 1 116 ? 22.196 -7.717 -24.610 1.00 88.62 116 ASP A N 1
ATOM 930 C CA . ASP A 1 116 ? 21.760 -8.925 -25.313 1.00 88.62 116 ASP A CA 1
ATOM 931 C C . ASP A 1 116 ? 20.859 -9.807 -24.425 1.00 88.62 116 ASP A C 1
ATOM 933 O O . ASP A 1 116 ? 20.993 -11.028 -24.378 1.00 88.62 116 ASP A O 1
ATOM 937 N N . GLY A 1 117 ? 19.913 -9.182 -23.712 1.00 86.00 117 GLY A N 1
ATOM 938 C CA . GLY A 1 117 ? 18.886 -9.893 -22.936 1.00 86.00 117 GLY A CA 1
ATOM 939 C C . GLY A 1 117 ? 19.068 -9.901 -21.418 1.00 86.00 117 GLY A C 1
ATOM 940 O O . GLY A 1 117 ? 18.295 -10.545 -20.710 1.00 86.00 117 GLY A O 1
ATOM 941 N N . TYR A 1 118 ? 20.042 -9.153 -20.898 1.00 90.81 118 TYR A N 1
ATOM 942 C CA . TYR A 1 118 ? 20.281 -9.000 -19.459 1.00 90.81 118 TYR A CA 1
ATOM 943 C C . TYR A 1 118 ? 20.098 -7.551 -18.982 1.00 90.81 118 TYR A C 1
ATOM 945 O O . TYR A 1 118 ? 20.726 -7.108 -18.017 1.00 90.81 118 TYR A O 1
ATOM 953 N N . THR A 1 119 ? 19.220 -6.791 -19.646 1.00 92.56 119 THR A N 1
ATOM 954 C CA . THR A 1 119 ? 18.998 -5.372 -19.344 1.00 92.56 119 THR A CA 1
ATOM 955 C C . THR A 1 119 ? 18.113 -5.213 -18.107 1.00 92.56 119 THR A C 1
ATOM 957 O O . THR A 1 119 ? 16.901 -5.003 -18.188 1.00 92.56 119 THR A O 1
ATOM 960 N N . LEU A 1 120 ? 18.742 -5.301 -16.938 1.00 92.81 120 LEU A N 1
ATOM 961 C CA . LEU A 1 120 ? 18.148 -4.954 -15.652 1.00 92.81 120 LEU A CA 1
ATOM 962 C C . LEU A 1 120 ? 18.584 -3.551 -15.225 1.00 92.81 120 LEU A C 1
ATOM 964 O O . LEU A 1 120 ? 19.710 -3.124 -15.485 1.00 92.81 120 LEU A O 1
ATOM 968 N N . LEU A 1 121 ? 17.700 -2.835 -14.539 1.00 91.44 121 LEU A N 1
ATOM 969 C CA . LEU A 1 121 ? 18.011 -1.534 -13.957 1.00 91.44 121 LEU A CA 1
ATOM 970 C C . LEU A 1 121 ? 17.763 -1.565 -12.454 1.00 91.44 121 LEU A C 1
ATOM 972 O O . LEU A 1 121 ? 16.648 -1.856 -12.023 1.00 91.44 121 LEU A O 1
ATOM 976 N N . ALA A 1 122 ? 18.782 -1.223 -11.671 1.00 90.94 122 ALA A N 1
ATOM 977 C CA . ALA A 1 122 ? 18.660 -1.066 -10.231 1.00 90.94 122 ALA A CA 1
ATOM 978 C C . ALA A 1 122 ? 18.626 0.423 -9.866 1.00 90.94 122 ALA A C 1
ATOM 980 O O . ALA A 1 122 ? 19.315 1.230 -10.484 1.00 90.94 122 ALA A O 1
ATOM 981 N N . ILE A 1 123 ? 17.796 0.780 -8.885 1.00 90.50 123 ILE A N 1
ATOM 982 C CA . ILE A 1 123 ? 17.753 2.118 -8.290 1.00 90.50 123 ILE A CA 1
ATOM 983 C C . ILE A 1 123 ? 17.762 1.983 -6.772 1.00 90.50 123 ILE A C 1
ATOM 985 O O . ILE A 1 123 ? 16.854 1.372 -6.192 1.00 90.50 123 ILE A O 1
ATOM 989 N N . ASP A 1 124 ? 18.755 2.599 -6.137 1.00 86.38 124 ASP A N 1
ATOM 990 C CA . ASP A 1 124 ? 18.775 2.818 -4.692 1.00 86.38 124 ASP A CA 1
ATOM 991 C C . ASP A 1 124 ? 17.932 4.056 -4.331 1.00 86.38 124 ASP A C 1
ATOM 993 O O . ASP A 1 124 ? 18.089 5.145 -4.893 1.00 86.38 124 ASP A O 1
ATOM 997 N N . LEU A 1 125 ? 16.989 3.879 -3.408 1.00 85.50 125 LEU A N 1
ATOM 998 C CA . LEU A 1 125 ? 16.063 4.913 -2.950 1.00 85.50 125 LEU A CA 1
ATOM 999 C C . LEU A 1 125 ? 16.340 5.380 -1.516 1.00 85.50 125 LEU A C 1
ATOM 1001 O O . LEU A 1 125 ? 15.628 6.272 -1.019 1.00 85.50 125 LEU A O 1
ATOM 1005 N N . THR A 1 126 ? 17.342 4.812 -0.838 1.00 75.81 126 THR A N 1
ATOM 1006 C CA . THR A 1 126 ? 17.749 5.284 0.485 1.00 75.81 126 THR A CA 1
ATOM 1007 C C . THR A 1 126 ? 18.399 6.666 0.382 1.00 75.81 126 THR A C 1
ATOM 1009 O O . THR A 1 126 ? 18.986 7.054 -0.626 1.00 75.81 126 THR A O 1
ATOM 1012 N N . LEU A 1 127 ? 18.238 7.479 1.429 1.00 63.75 127 LEU A N 1
ATOM 1013 C CA . LEU A 1 127 ? 18.717 8.871 1.431 1.00 63.75 127 LEU A CA 1
ATOM 1014 C C . LEU A 1 127 ? 20.247 8.980 1.401 1.00 63.75 127 LEU A C 1
ATOM 1016 O O . LEU A 1 127 ? 20.778 10.009 0.997 1.00 63.75 127 LEU A O 1
ATOM 1020 N N . ASP A 1 128 ? 20.916 7.928 1.847 1.00 63.53 128 ASP A N 1
ATOM 1021 C CA . ASP A 1 128 ? 22.363 7.781 1.957 1.00 63.53 128 ASP A CA 1
ATOM 1022 C C . ASP A 1 128 ? 22.973 6.942 0.824 1.00 63.53 128 ASP A C 1
ATOM 1024 O O . ASP A 1 128 ? 24.181 6.726 0.843 1.00 63.53 128 ASP A O 1
ATOM 1028 N N . LEU A 1 129 ? 22.162 6.467 -0.136 1.00 59.56 129 LEU A N 1
ATOM 1029 C CA . LEU A 1 129 ? 22.588 5.576 -1.227 1.00 59.56 129 LEU A CA 1
ATOM 1030 C C . LEU A 1 129 ? 23.327 4.325 -0.721 1.00 59.56 129 LEU A C 1
ATOM 1032 O O . LEU A 1 129 ? 24.313 3.866 -1.299 1.00 59.56 129 LEU A O 1
ATOM 1036 N N . SER A 1 130 ? 22.881 3.814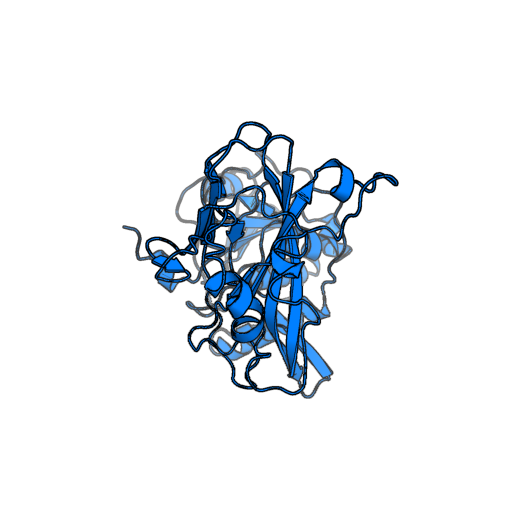 0.424 1.00 59.22 130 SER A N 1
ATOM 1037 C CA . SER A 1 130 ? 23.436 2.644 1.081 1.00 59.22 130 SER A CA 1
ATOM 1038 C C . SER A 1 130 ? 22.337 1.638 1.415 1.00 59.22 130 SER A C 1
ATOM 1040 O O . SER A 1 130 ? 22.213 1.187 2.559 1.00 59.22 130 SER A O 1
ATOM 1042 N N . ALA A 1 131 ? 21.558 1.222 0.410 1.00 54.56 131 ALA A N 1
ATOM 1043 C CA . ALA A 1 131 ? 20.552 0.159 0.525 1.00 54.56 131 ALA A CA 1
ATOM 1044 C C . ALA A 1 131 ? 21.110 -1.175 1.044 1.00 54.56 131 ALA A C 1
ATOM 1046 O O . ALA A 1 131 ? 20.345 -1.992 1.572 1.00 54.56 131 ALA A O 1
ATOM 1047 N N . ASP A 1 132 ? 22.429 -1.378 1.006 1.00 55.69 132 ASP A N 1
ATOM 1048 C CA . ASP A 1 132 ? 23.101 -2.549 1.580 1.00 55.69 132 ASP A CA 1
ATOM 1049 C C . ASP A 1 132 ? 23.868 -2.286 2.895 1.00 55.69 132 ASP A C 1
ATOM 1051 O O . ASP A 1 132 ? 24.409 -3.219 3.485 1.00 55.69 132 ASP A O 1
ATOM 1055 N N . GLY A 1 133 ? 23.894 -1.043 3.388 1.00 57.19 133 GLY A N 1
ATOM 1056 C CA . GLY A 1 133 ? 24.489 -0.689 4.680 1.00 57.19 133 GLY A CA 1
ATOM 1057 C C . GLY A 1 133 ? 23.767 -1.306 5.888 1.00 57.19 133 GLY A C 1
ATOM 1058 O O . GLY A 1 133 ? 22.588 -1.648 5.827 1.0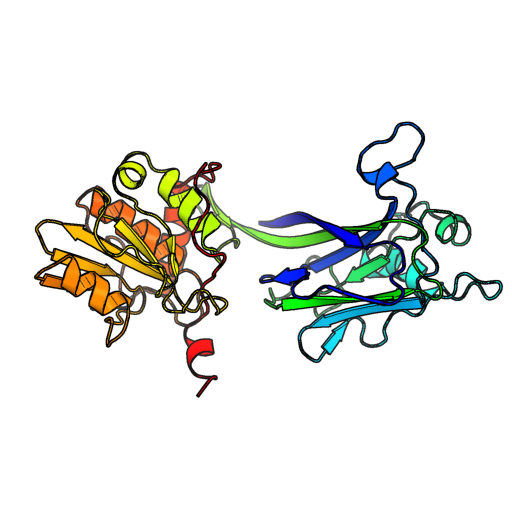0 57.19 133 GLY A O 1
ATOM 1059 N N . MET A 1 134 ? 24.482 -1.438 7.008 1.00 51.19 134 MET A N 1
ATOM 1060 C CA . MET A 1 134 ? 23.952 -1.956 8.284 1.00 51.19 134 MET A CA 1
ATOM 1061 C C . MET A 1 134 ? 23.238 -0.884 9.127 1.00 51.19 134 MET A C 1
ATOM 1063 O O . MET A 1 134 ? 22.720 -1.193 10.198 1.00 51.19 134 MET A O 1
ATOM 1067 N N . HIS A 1 135 ? 23.217 0.370 8.673 1.00 55.28 135 HIS A N 1
ATOM 1068 C CA . HIS A 1 135 ? 22.582 1.484 9.372 1.00 55.28 135 HIS A CA 1
ATOM 1069 C C . HIS A 1 135 ? 21.133 1.706 8.926 1.00 55.28 135 HIS A C 1
ATOM 1071 O O . HIS A 1 135 ? 20.760 1.517 7.762 1.00 55.28 135 HIS A O 1
ATOM 1077 N N . ASP A 1 136 ? 20.309 2.127 9.883 1.00 51.69 136 ASP A N 1
ATOM 1078 C CA . ASP A 1 136 ? 18.883 2.350 9.681 1.00 51.69 136 ASP A CA 1
ATOM 1079 C C . ASP A 1 136 ? 18.639 3.665 8.931 1.00 51.69 136 ASP A C 1
ATOM 1081 O O . ASP A 1 136 ? 18.713 4.765 9.478 1.00 51.69 136 ASP A O 1
ATOM 1085 N N . SER A 1 137 ? 18.300 3.548 7.650 1.00 55.88 137 SER A N 1
ATOM 1086 C CA . SER A 1 137 ? 17.791 4.663 6.855 1.00 55.88 137 SER A CA 1
ATOM 1087 C C . SER A 1 137 ? 16.345 4.977 7.260 1.00 55.88 137 SER A C 1
ATOM 1089 O O . SER A 1 137 ? 15.511 4.070 7.324 1.00 55.88 137 SER A O 1
ATOM 1091 N N . VAL A 1 138 ? 16.018 6.256 7.477 1.00 59.03 138 VAL A N 1
ATOM 1092 C CA . VAL A 1 138 ? 14.664 6.688 7.871 1.00 59.03 138 VAL A CA 1
ATOM 1093 C C . VAL A 1 138 ? 13.619 6.208 6.861 1.00 59.03 138 VAL A C 1
ATOM 1095 O O . VAL A 1 138 ? 13.691 6.522 5.672 1.00 59.03 138 VAL A O 1
ATOM 1098 N N . LEU A 1 139 ? 12.601 5.495 7.352 1.00 65.25 139 LEU A N 1
ATOM 1099 C CA . LEU A 1 139 ? 11.454 5.081 6.549 1.00 65.25 139 LEU A CA 1
ATOM 1100 C C . LEU A 1 139 ? 10.704 6.303 6.013 1.00 65.25 139 LEU A C 1
ATOM 1102 O O . LEU A 1 139 ? 10.054 7.037 6.762 1.00 65.25 139 LEU A O 1
ATOM 1106 N N . ARG A 1 140 ? 10.767 6.507 4.696 1.00 71.50 140 ARG A N 1
ATOM 1107 C CA . ARG A 1 140 ? 10.013 7.553 3.999 1.00 71.50 140 ARG A CA 1
ATOM 1108 C C . ARG A 1 140 ? 8.736 6.966 3.415 1.00 71.50 140 ARG A C 1
ATOM 1110 O O . ARG A 1 140 ? 8.745 5.865 2.876 1.00 71.50 140 ARG A O 1
ATOM 1117 N N . ASN A 1 141 ? 7.643 7.721 3.494 1.00 74.12 141 ASN A N 1
ATOM 1118 C CA . ASN A 1 141 ? 6.424 7.413 2.757 1.00 74.12 141 ASN A CA 1
ATOM 1119 C C . ASN A 1 141 ? 6.273 8.384 1.587 1.00 74.12 141 ASN A C 1
ATOM 1121 O O . ASN A 1 141 ? 6.347 9.593 1.804 1.00 74.12 141 ASN A O 1
ATOM 1125 N N . SER A 1 142 ? 6.007 7.869 0.390 1.00 77.44 142 SER A N 1
ATOM 1126 C CA . SER A 1 142 ? 5.679 8.675 -0.779 1.00 77.44 142 SER A CA 1
ATOM 1127 C C . SER A 1 142 ? 4.764 7.935 -1.760 1.00 77.44 142 SER A C 1
ATOM 1129 O O . SER A 1 142 ? 4.339 6.803 -1.523 1.00 77.44 142 SER A O 1
ATOM 1131 N N . ASN A 1 143 ? 4.409 8.629 -2.830 1.00 82.31 143 ASN A N 1
ATOM 1132 C CA . ASN A 1 143 ? 3.700 8.123 -3.981 1.00 82.31 143 ASN A CA 1
ATOM 1133 C C . ASN A 1 143 ? 4.618 8.226 -5.203 1.00 82.31 143 ASN A C 1
ATOM 1135 O O . ASN A 1 143 ? 4.792 9.316 -5.745 1.00 82.31 143 ASN A O 1
ATOM 1139 N N . LEU A 1 144 ? 5.227 7.108 -5.590 1.00 89.50 144 LEU A N 1
ATOM 1140 C CA . LEU A 1 144 ? 6.166 7.055 -6.704 1.00 89.50 144 LEU A CA 1
ATOM 1141 C C . LEU A 1 144 ? 5.426 6.765 -8.006 1.00 89.50 144 LEU A C 1
ATOM 1143 O O . LEU A 1 144 ? 4.639 5.817 -8.071 1.00 89.50 144 LEU A O 1
ATOM 1147 N N . ALA A 1 145 ? 5.723 7.543 -9.041 1.00 91.50 145 ALA A N 1
ATOM 1148 C CA . ALA A 1 145 ? 5.365 7.229 -10.420 1.00 91.50 145 ALA A CA 1
ATOM 1149 C C . ALA A 1 145 ? 6.615 6.832 -11.216 1.00 91.50 145 ALA A C 1
ATOM 1151 O O . ALA A 1 145 ? 7.719 7.268 -10.899 1.00 91.50 145 ALA A O 1
ATOM 1152 N N . LEU A 1 146 ? 6.442 5.992 -12.233 1.00 94.75 146 LEU A N 1
ATOM 1153 C CA . LEU A 1 146 ? 7.500 5.615 -13.175 1.00 94.75 146 LEU A CA 1
ATOM 1154 C C . LEU A 1 146 ? 7.270 6.361 -14.487 1.00 94.75 146 LEU A C 1
ATOM 1156 O O . LEU A 1 146 ? 6.166 6.278 -15.016 1.00 94.75 146 LEU A O 1
ATOM 1160 N N . ASP A 1 147 ? 8.279 7.055 -15.009 1.00 95.69 147 ASP A N 1
ATOM 1161 C CA . ASP A 1 147 ? 8.244 7.656 -16.347 1.00 95.69 147 ASP A CA 1
ATOM 1162 C C . ASP A 1 147 ? 9.265 6.965 -17.254 1.00 95.69 147 ASP A C 1
ATOM 1164 O O . ASP A 1 147 ? 10.456 6.892 -16.932 1.00 95.69 147 ASP A O 1
ATOM 1168 N N . ILE A 1 148 ? 8.782 6.414 -18.366 1.00 96.62 148 ILE A N 1
ATOM 1169 C CA . ILE A 1 148 ? 9.523 5.507 -19.247 1.00 96.62 148 ILE A CA 1
ATOM 1170 C C . ILE A 1 148 ? 9.286 5.928 -20.695 1.00 96.62 148 ILE A C 1
ATOM 1172 O O . ILE A 1 148 ? 8.151 6.201 -21.097 1.00 96.62 148 ILE A O 1
ATOM 1176 N N . ARG A 1 149 ? 10.353 5.979 -21.499 1.00 97.38 149 ARG A N 1
ATOM 1177 C CA . ARG A 1 149 ? 10.266 6.292 -22.934 1.00 97.38 149 ARG A CA 1
ATOM 1178 C C . ARG A 1 149 ? 11.195 5.414 -23.753 1.00 97.38 149 ARG A C 1
ATOM 1180 O O . ARG A 1 149 ? 12.301 5.085 -23.323 1.00 97.38 149 ARG A O 1
ATOM 1187 N N . PHE A 1 150 ? 10.776 5.120 -24.971 1.00 96.56 150 PHE A N 1
ATOM 1188 C CA . PHE A 1 150 ? 11.449 4.260 -25.935 1.00 96.56 150 PHE A CA 1
ATOM 1189 C C . PHE A 1 150 ? 11.753 5.054 -27.207 1.00 96.56 150 PHE A C 1
ATOM 1191 O O . PHE A 1 150 ? 11.010 5.971 -27.555 1.00 96.56 150 PHE A O 1
ATOM 1198 N N . ILE A 1 151 ? 12.843 4.715 -27.898 1.00 94.94 151 ILE A N 1
ATOM 1199 C CA . ILE A 1 151 ? 13.184 5.333 -29.191 1.00 94.94 151 ILE A CA 1
ATOM 1200 C C . ILE A 1 151 ? 12.155 4.925 -30.250 1.00 94.94 151 ILE A C 1
ATOM 1202 O O . ILE A 1 151 ? 11.751 5.738 -31.078 1.00 94.94 151 ILE A O 1
ATOM 1206 N N . LYS A 1 152 ? 11.732 3.657 -30.224 1.00 94.81 152 LYS A N 1
ATOM 1207 C CA . LYS A 1 152 ? 10.742 3.092 -31.144 1.00 94.81 152 LYS A CA 1
ATOM 1208 C C . LYS A 1 152 ? 9.485 2.696 -30.387 1.00 94.81 152 LYS A C 1
ATOM 1210 O O . LYS A 1 152 ? 9.521 2.432 -29.190 1.00 94.81 152 LYS A O 1
ATOM 1215 N N . ALA A 1 153 ? 8.369 2.646 -31.107 1.00 96.00 153 ALA A N 1
ATOM 1216 C CA . ALA A 1 153 ? 7.129 2.122 -30.557 1.00 96.00 153 ALA A CA 1
ATOM 1217 C C . ALA A 1 153 ? 7.305 0.645 -30.182 1.00 96.00 153 ALA A C 1
ATOM 1219 O O . ALA A 1 153 ? 7.910 -0.110 -30.946 1.00 96.00 153 ALA A O 1
ATOM 1220 N N . LEU A 1 154 ? 6.774 0.241 -29.025 1.00 96.50 154 LEU A N 1
ATOM 1221 C CA . LEU A 1 154 ? 6.848 -1.148 -28.577 1.00 96.50 154 LEU A CA 1
ATOM 1222 C C . LEU A 1 154 ? 6.238 -2.083 -29.640 1.00 96.50 154 LEU A C 1
ATOM 1224 O O . LEU A 1 154 ? 5.078 -1.884 -30.014 1.00 96.50 154 LEU A O 1
ATOM 1228 N N . PRO A 1 155 ? 6.977 -3.096 -30.126 1.00 95.69 155 PRO A N 1
ATOM 1229 C CA . PRO A 1 155 ? 6.502 -3.969 -31.202 1.00 95.69 155 PRO A CA 1
ATOM 1230 C C . PRO A 1 155 ? 5.420 -4.948 -30.731 1.00 95.69 155 PRO A C 1
ATOM 1232 O O . PRO A 1 155 ? 4.622 -5.430 -31.526 1.00 95.69 155 PRO A O 1
ATOM 1235 N N . GLU A 1 156 ? 5.382 -5.229 -29.431 1.00 95.00 156 GLU A N 1
ATOM 1236 C CA . GLU A 1 156 ? 4.467 -6.162 -28.785 1.00 95.00 156 GLU A CA 1
ATOM 1237 C C . GLU A 1 156 ? 4.053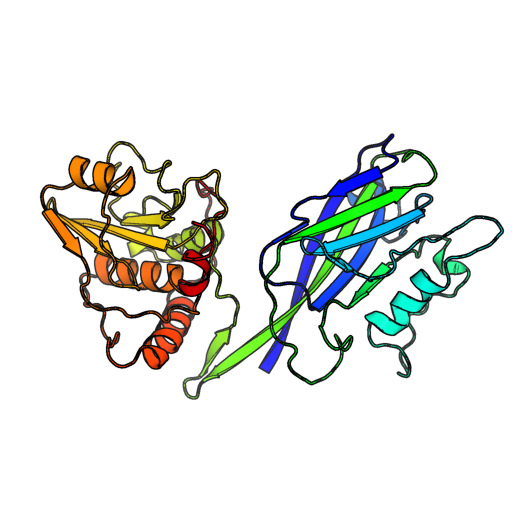 -5.623 -27.410 1.00 95.00 156 GLU A C 1
ATOM 1239 O O . GLU A 1 156 ? 4.596 -4.626 -26.928 1.00 95.00 156 GLU A O 1
ATOM 1244 N N . THR A 1 157 ? 3.085 -6.271 -26.762 1.00 94.94 157 THR A N 1
ATOM 1245 C CA . THR A 1 157 ? 2.777 -5.990 -25.357 1.00 94.94 157 THR A CA 1
ATOM 1246 C C . THR A 1 157 ? 3.927 -6.475 -24.474 1.00 94.94 157 THR A C 1
ATOM 1248 O O . THR A 1 157 ? 4.322 -7.642 -24.534 1.00 94.94 157 THR A O 1
ATOM 1251 N N . VAL A 1 158 ? 4.436 -5.593 -23.619 1.00 95.94 158 VAL A N 1
ATOM 1252 C CA . VAL A 1 158 ? 5.600 -5.844 -22.758 1.00 95.94 158 VAL A CA 1
ATOM 1253 C C . VAL A 1 158 ? 5.185 -5.776 -21.296 1.00 95.94 158 VAL A C 1
ATOM 1255 O O . VAL A 1 158 ? 4.492 -4.848 -20.892 1.00 95.94 158 VAL A O 1
ATOM 1258 N N . ASN A 1 159 ? 5.636 -6.722 -20.476 1.00 95.38 159 ASN A N 1
ATOM 1259 C CA . ASN A 1 159 ? 5.484 -6.640 -19.028 1.00 95.38 159 ASN A CA 1
ATOM 1260 C C . ASN A 1 159 ? 6.735 -6.025 -18.406 1.00 95.38 159 ASN A C 1
ATOM 1262 O O . ASN A 1 159 ? 7.823 -6.601 -18.465 1.00 95.38 159 ASN A O 1
ATOM 1266 N N . LEU A 1 160 ? 6.563 -4.868 -17.768 1.00 95.75 160 LEU A N 1
ATOM 1267 C CA . LEU A 1 160 ? 7.555 -4.292 -16.871 1.00 95.75 160 LEU A CA 1
ATOM 1268 C C . LEU A 1 160 ? 7.419 -4.954 -15.500 1.00 95.75 160 LEU A C 1
ATOM 1270 O O . LEU A 1 160 ? 6.434 -4.730 -14.794 1.00 95.75 160 LEU A O 1
ATOM 1274 N N . ILE A 1 161 ? 8.418 -5.736 -15.114 1.00 95.00 161 ILE A N 1
ATOM 1275 C CA . ILE A 1 161 ? 8.523 -6.353 -13.795 1.00 95.00 161 ILE A CA 1
ATOM 1276 C C . ILE A 1 161 ? 9.368 -5.442 -12.913 1.00 95.00 161 ILE A C 1
ATOM 1278 O O . ILE A 1 161 ? 10.486 -5.074 -13.270 1.00 95.00 161 ILE A O 1
ATOM 1282 N N . VAL A 1 162 ? 8.836 -5.095 -11.746 1.00 94.69 162 VAL A N 1
ATOM 1283 C CA . VAL A 1 162 ? 9.516 -4.283 -10.743 1.00 94.69 162 VAL A CA 1
ATOM 1284 C C . VAL A 1 162 ? 9.585 -5.062 -9.441 1.00 94.69 162 VAL A C 1
ATOM 1286 O O . VAL A 1 162 ? 8.577 -5.268 -8.763 1.00 94.69 162 VAL A O 1
ATOM 1289 N N . TYR A 1 163 ? 10.789 -5.487 -9.089 1.00 92.31 163 TYR A N 1
ATOM 1290 C CA . TYR A 1 163 ? 11.111 -6.089 -7.808 1.00 92.31 163 TYR A CA 1
ATOM 1291 C C . TYR A 1 163 ? 11.504 -4.985 -6.822 1.00 92.31 163 TYR A C 1
ATOM 1293 O O . TYR A 1 163 ? 12.421 -4.204 -7.067 1.00 92.31 163 TYR A O 1
ATOM 1301 N N . ALA A 1 164 ? 10.781 -4.899 -5.713 1.00 89.50 164 ALA A N 1
ATOM 1302 C CA . ALA A 1 164 ? 10.930 -3.871 -4.698 1.00 89.50 164 ALA A CA 1
ATOM 1303 C C . ALA A 1 164 ? 11.389 -4.486 -3.376 1.00 89.50 164 ALA A C 1
ATOM 1305 O O . ALA A 1 164 ? 10.721 -5.364 -2.825 1.00 89.50 164 ALA A O 1
ATOM 1306 N N . GLU A 1 165 ? 12.494 -3.984 -2.829 1.00 87.12 165 GLU A N 1
ATOM 1307 C CA . GLU A 1 165 ? 12.985 -4.369 -1.506 1.00 87.12 165 GLU A CA 1
ATOM 1308 C C . GLU A 1 165 ? 12.643 -3.297 -0.480 1.00 87.12 165 GLU A C 1
ATOM 1310 O O . GLU A 1 165 ? 12.883 -2.110 -0.683 1.00 87.12 165 GLU A O 1
ATOM 1315 N N . TYR A 1 166 ? 12.122 -3.719 0.663 1.00 81.00 166 TYR A N 1
ATOM 1316 C CA . TYR A 1 166 ? 11.782 -2.872 1.796 1.00 81.00 166 TYR A CA 1
ATOM 1317 C C . TYR A 1 166 ? 12.633 -3.265 2.998 1.00 81.00 166 TYR A C 1
ATOM 1319 O O . TYR A 1 166 ? 12.754 -4.450 3.317 1.00 81.00 166 TYR A O 1
ATOM 1327 N N . ARG A 1 167 ? 13.173 -2.267 3.699 1.00 71.88 167 ARG A N 1
ATOM 1328 C CA . ARG A 1 167 ? 13.785 -2.449 5.017 1.00 71.88 167 ARG A CA 1
ATOM 1329 C C . ARG A 1 167 ? 12.719 -2.260 6.080 1.00 71.88 167 ARG A C 1
ATOM 1331 O O . ARG A 1 167 ? 12.170 -1.172 6.192 1.00 71.88 167 ARG A O 1
ATOM 1338 N N . ASN A 1 168 ? 12.432 -3.297 6.851 1.00 66.19 168 ASN A N 1
ATOM 1339 C CA . ASN A 1 168 ? 11.467 -3.241 7.946 1.00 66.19 168 ASN A CA 1
ATOM 1340 C C . ASN A 1 168 ? 12.129 -3.738 9.228 1.00 66.19 168 ASN A C 1
ATOM 1342 O O . ASN A 1 168 ? 12.998 -4.603 9.164 1.00 66.19 168 ASN A O 1
ATOM 1346 N N . VAL A 1 169 ? 11.706 -3.264 10.398 1.00 59.84 169 VAL A N 1
ATOM 1347 C CA . VAL A 1 169 ? 12.218 -3.792 11.667 1.00 59.84 169 VAL A CA 1
ATOM 1348 C C . VAL A 1 169 ? 11.212 -4.781 12.258 1.00 59.84 169 VAL A C 1
ATOM 1350 O O . VAL A 1 169 ? 10.013 -4.510 12.348 1.00 59.84 169 VAL A O 1
ATOM 1353 N N . LYS A 1 170 ? 11.707 -5.964 12.642 1.00 56.44 170 LYS A N 1
ATOM 1354 C CA . LYS A 1 170 ? 11.040 -6.882 13.570 1.00 56.44 170 LYS A CA 1
ATOM 1355 C C . LYS A 1 170 ? 11.620 -6.675 14.968 1.00 56.44 170 LYS A C 1
ATOM 1357 O O . LYS A 1 170 ? 12.792 -6.974 15.192 1.00 56.44 170 LYS A O 1
ATOM 1362 N N . GLU A 1 171 ? 10.839 -6.194 15.920 1.00 52.31 171 GLU A N 1
ATOM 1363 C CA . GLU A 1 171 ? 11.238 -6.136 17.331 1.00 52.31 171 GLU A CA 1
ATOM 1364 C C . GLU A 1 171 ? 10.669 -7.364 18.056 1.00 52.31 171 GLU A C 1
ATOM 1366 O O . GLU A 1 171 ? 9.496 -7.684 17.897 1.00 52.31 171 GLU A O 1
ATOM 1371 N N . ILE A 1 172 ? 11.490 -8.086 18.823 1.00 56.25 172 ILE A N 1
ATOM 1372 C CA . ILE A 1 172 ? 11.018 -9.174 19.691 1.00 56.25 172 ILE A CA 1
ATOM 1373 C C . ILE A 1 172 ? 11.136 -8.675 21.124 1.00 56.25 172 ILE A C 1
ATOM 1375 O O . ILE A 1 172 ? 12.235 -8.358 21.578 1.00 56.25 172 ILE A O 1
ATOM 1379 N N . ASP A 1 173 ? 10.009 -8.555 21.821 1.00 46.12 173 ASP A N 1
ATOM 1380 C CA . ASP A 1 173 ? 10.014 -8.095 23.209 1.00 46.12 173 ASP A CA 1
ATOM 1381 C C . ASP A 1 173 ? 10.422 -9.211 24.192 1.00 46.12 173 ASP A C 1
ATOM 1383 O O . ASP A 1 173 ? 10.505 -10.389 23.840 1.00 46.12 173 ASP A O 1
ATOM 1387 N N . LYS A 1 174 ? 10.646 -8.848 25.465 1.00 51.59 174 LYS A N 1
ATOM 1388 C CA . LYS A 1 174 ? 10.990 -9.800 26.545 1.00 51.59 174 LYS A CA 1
ATOM 1389 C C . LYS A 1 174 ? 9.957 -10.925 26.727 1.00 51.59 174 LYS A C 1
ATOM 1391 O O . LYS A 1 174 ? 10.283 -11.963 27.290 1.00 51.59 174 LYS A O 1
ATOM 1396 N N . ASN A 1 175 ? 8.739 -10.742 26.217 1.00 53.47 175 ASN A N 1
ATOM 1397 C CA . ASN A 1 175 ? 7.648 -11.711 26.274 1.00 53.47 175 ASN A CA 1
ATOM 1398 C C . ASN A 1 175 ? 7.547 -12.552 24.985 1.00 53.47 175 ASN A C 1
ATOM 1400 O O . ASN A 1 175 ? 6.535 -13.219 24.775 1.00 53.47 175 ASN A O 1
ATOM 1404 N N . ARG A 1 176 ? 8.579 -12.525 24.124 1.00 53.88 176 ARG A N 1
ATOM 1405 C CA . ARG A 1 176 ? 8.661 -13.227 22.830 1.00 53.88 176 ARG A CA 1
ATOM 1406 C C . ARG A 1 176 ? 7.594 -12.801 21.810 1.00 53.88 176 ARG A C 1
ATOM 1408 O O . ARG A 1 176 ? 7.328 -13.539 20.862 1.00 53.88 176 ARG A O 1
ATOM 1415 N N . ASN A 1 177 ? 6.992 -11.618 21.952 1.00 39.78 177 ASN A N 1
ATOM 1416 C CA . ASN A 1 177 ? 6.067 -11.100 20.941 1.00 39.78 177 ASN A CA 1
ATOM 1417 C C . ASN A 1 177 ? 6.844 -10.469 19.787 1.00 39.78 177 ASN A C 1
ATOM 1419 O O . ASN A 1 177 ? 7.720 -9.638 20.015 1.00 39.78 177 ASN A O 1
ATOM 1423 N N . VAL A 1 178 ? 6.465 -10.808 18.554 1.00 48.69 178 VAL A N 1
ATOM 1424 C CA . VAL A 1 178 ? 7.051 -10.239 17.336 1.00 48.69 178 VAL A CA 1
ATOM 1425 C C . VAL A 1 178 ? 6.266 -8.989 16.925 1.00 48.69 178 VAL A C 1
ATOM 1427 O O . VAL A 1 178 ? 5.133 -9.072 16.454 1.00 48.69 178 VAL A O 1
ATOM 1430 N N . LEU A 1 179 ? 6.871 -7.823 17.108 1.00 46.47 179 LEU A N 1
ATOM 1431 C CA . LEU A 1 179 ? 6.425 -6.520 16.623 1.00 46.47 179 LEU A CA 1
ATOM 1432 C C . LEU A 1 179 ? 7.025 -6.241 15.246 1.00 46.47 179 LEU A C 1
ATOM 1434 O O . LEU A 1 179 ? 8.180 -6.566 15.003 1.00 46.47 179 LEU A O 1
ATOM 1438 N N . THR A 1 180 ? 6.257 -5.637 14.341 1.00 53.09 180 THR A N 1
ATOM 1439 C CA . THR A 1 180 ? 6.708 -5.328 12.975 1.00 53.09 180 THR A CA 1
ATOM 1440 C C . THR A 1 180 ? 6.174 -3.971 12.519 1.00 53.09 180 THR A C 1
ATOM 1442 O O . THR A 1 180 ? 5.014 -3.660 12.786 1.00 53.09 180 THR A O 1
ATOM 1445 N N . ASP A 1 181 ? 6.975 -3.190 11.789 1.00 52.62 181 ASP A N 1
ATOM 1446 C CA . ASP A 1 181 ? 6.626 -1.835 11.306 1.00 52.62 181 ASP A CA 1
ATOM 1447 C C . ASP A 1 181 ? 5.531 -1.775 10.214 1.00 52.62 181 ASP A C 1
ATOM 1449 O O . ASP A 1 181 ? 5.286 -0.722 9.626 1.00 52.62 181 ASP A O 1
ATOM 1453 N N . PHE A 1 182 ? 4.815 -2.870 9.924 1.00 53.66 182 PHE A N 1
ATOM 1454 C CA . PHE A 1 182 ? 3.806 -2.973 8.847 1.00 53.66 182 PHE A CA 1
ATOM 1455 C C . PHE A 1 182 ? 2.511 -2.152 9.074 1.00 53.66 182 PHE A C 1
ATOM 1457 O O . PHE A 1 182 ? 1.429 -2.512 8.615 1.00 53.66 182 PHE A O 1
ATOM 1464 N N . LEU A 1 183 ? 2.563 -1.054 9.819 1.00 53.75 183 LEU A N 1
ATOM 1465 C CA . LEU A 1 183 ? 1.428 -0.580 10.609 1.00 53.75 183 LEU A CA 1
ATOM 1466 C C . LEU A 1 183 ? 0.574 0.499 9.942 1.00 53.75 183 LEU A C 1
ATOM 1468 O O . LEU A 1 183 ? -0.349 1.013 10.575 1.00 53.75 183 LEU A O 1
ATOM 1472 N N . LYS A 1 184 ? 0.801 0.818 8.666 1.00 66.31 184 LYS A N 1
ATOM 1473 C CA . LYS A 1 184 ? -0.158 1.620 7.899 1.00 66.31 184 LYS A CA 1
ATOM 1474 C C . LYS A 1 184 ? -1.190 0.695 7.262 1.00 66.31 184 LYS A C 1
ATOM 1476 O O . LYS A 1 184 ? -0.981 0.158 6.179 1.00 66.31 184 LYS A O 1
ATOM 1481 N N . MET A 1 185 ? -2.309 0.500 7.952 1.00 75.62 185 MET A N 1
ATOM 1482 C CA . MET A 1 185 ? -3.360 -0.388 7.464 1.00 75.62 185 MET A CA 1
ATOM 1483 C C . MET A 1 185 ? -4.201 0.299 6.385 1.00 75.62 185 MET A C 1
ATOM 1485 O O . MET A 1 185 ? -4.740 1.392 6.598 1.00 75.62 185 MET A O 1
ATOM 1489 N N . ASN A 1 186 ? -4.303 -0.361 5.232 1.00 83.75 186 ASN A N 1
ATOM 1490 C CA . ASN A 1 186 ? -5.281 -0.030 4.207 1.00 83.75 186 ASN A CA 1
ATOM 1491 C C . ASN A 1 186 ? -6.611 -0.751 4.480 1.00 83.75 186 ASN A C 1
ATOM 1493 O O . ASN A 1 186 ? -6.716 -1.602 5.369 1.00 83.75 186 ASN A O 1
ATOM 1497 N N . SER A 1 187 ? -7.624 -0.399 3.698 1.00 84.25 187 SER A N 1
ATOM 1498 C CA . SER A 1 187 ? -8.975 -0.956 3.818 1.00 84.25 187 SER A CA 1
ATOM 1499 C C . SER A 1 187 ? -9.014 -2.486 3.710 1.00 84.25 187 SER A C 1
ATOM 1501 O O . SER A 1 187 ? -9.697 -3.134 4.504 1.00 84.25 187 SER A O 1
ATOM 1503 N N . GLN A 1 188 ? -8.237 -3.078 2.793 1.00 83.12 188 GLN A N 1
ATOM 1504 C CA . GLN A 1 188 ? -8.143 -4.533 2.627 1.00 83.12 188 GLN A CA 1
ATOM 1505 C C . GLN A 1 188 ? -7.545 -5.204 3.864 1.00 83.12 188 GLN A C 1
ATOM 1507 O O . GLN A 1 188 ? -8.099 -6.181 4.366 1.00 83.12 188 GLN A O 1
ATOM 1512 N N . SER A 1 189 ? -6.439 -4.672 4.388 1.00 83.75 189 SER A N 1
ATOM 1513 C CA . SER A 1 189 ? -5.782 -5.203 5.582 1.00 83.75 189 SER A CA 1
ATOM 1514 C C . SER A 1 189 ? -6.710 -5.153 6.791 1.00 83.75 189 SER A C 1
ATOM 1516 O O . SER A 1 189 ? -6.806 -6.132 7.524 1.00 83.75 189 SER A O 1
ATOM 1518 N N . LEU A 1 190 ? -7.437 -4.047 6.982 1.00 89.62 190 LEU A N 1
ATOM 1519 C CA . LEU A 1 190 ? -8.413 -3.923 8.069 1.00 89.62 190 LEU A CA 1
ATOM 1520 C C . LEU A 1 190 ? -9.555 -4.926 7.930 1.00 89.62 190 LEU A C 1
ATOM 1522 O O . LEU A 1 190 ? -9.935 -5.550 8.919 1.00 89.62 190 LEU A O 1
ATOM 1526 N N . CYS A 1 191 ? -10.072 -5.103 6.713 1.00 90.00 191 CYS A N 1
ATOM 1527 C CA . CYS A 1 191 ? -11.138 -6.059 6.442 1.00 90.00 191 CYS A CA 1
ATOM 1528 C C . CYS A 1 191 ? -10.680 -7.494 6.740 1.00 90.00 191 CYS A C 1
ATOM 1530 O O . CYS A 1 191 ? -11.321 -8.187 7.529 1.00 90.00 191 CYS A O 1
ATOM 1532 N N . ASN A 1 192 ? -9.526 -7.899 6.200 1.00 84.25 192 ASN A N 1
ATOM 1533 C CA . ASN A 1 192 ? -8.945 -9.228 6.401 1.00 84.25 192 ASN A CA 1
ATOM 1534 C C . ASN A 1 192 ? -8.685 -9.527 7.882 1.00 84.25 192 ASN A C 1
ATOM 1536 O O . ASN A 1 192 ? -9.003 -10.613 8.362 1.00 84.25 192 ASN A O 1
ATOM 1540 N N . LEU A 1 193 ? -8.130 -8.560 8.620 1.00 88.44 193 LEU A N 1
ATOM 1541 C CA . LEU A 1 193 ? -7.867 -8.728 10.047 1.00 88.44 193 LEU A CA 1
ATOM 1542 C C . LEU A 1 193 ? -9.170 -8.845 10.838 1.00 88.44 193 LEU A C 1
ATOM 1544 O O . LEU A 1 193 ? -9.310 -9.792 11.605 1.00 88.44 193 LEU A O 1
ATOM 1548 N N . ALA A 1 194 ? -10.146 -7.959 10.617 1.00 91.19 194 ALA A N 1
ATOM 1549 C CA . ALA A 1 194 ? -11.437 -8.036 11.303 1.00 91.19 194 ALA A CA 1
ATOM 1550 C C . ALA A 1 194 ? -12.158 -9.373 11.045 1.00 91.19 194 ALA A C 1
ATOM 1552 O O . ALA A 1 194 ? -12.766 -9.929 11.958 1.00 91.19 194 ALA A O 1
ATOM 1553 N N . TRP A 1 195 ? -12.042 -9.909 9.826 1.00 87.94 195 TRP A N 1
ATOM 1554 C CA . TRP A 1 195 ? -12.617 -11.198 9.432 1.00 87.94 195 TRP A CA 1
ATOM 1555 C C . TRP A 1 195 ? -11.880 -12.421 9.979 1.00 87.94 195 TRP A C 1
ATOM 1557 O O . TRP A 1 195 ? -12.468 -13.498 10.041 1.00 87.94 195 TRP A O 1
ATOM 1567 N N . SER A 1 196 ? -10.623 -12.274 10.398 1.00 87.19 196 SER A N 1
ATOM 1568 C CA . SER A 1 196 ? -9.860 -13.377 10.992 1.00 87.19 196 SER A CA 1
ATOM 1569 C C . SER A 1 196 ? -10.334 -13.763 12.397 1.00 87.19 196 SER A C 1
ATOM 1571 O O . SER A 1 196 ? -10.047 -14.865 12.860 1.00 87.19 196 SER A O 1
ATOM 1573 N N . ASP A 1 197 ? -11.076 -12.878 13.071 1.00 92.38 197 ASP A N 1
ATOM 1574 C CA . ASP A 1 197 ? -11.671 -13.150 14.375 1.00 92.38 197 ASP A CA 1
ATOM 1575 C C . ASP A 1 197 ? -13.096 -13.692 14.222 1.00 92.38 197 ASP A C 1
ATOM 1577 O O . ASP A 1 197 ? -13.974 -13.017 13.686 1.00 92.38 197 ASP A O 1
ATOM 1581 N N . SER A 1 198 ? -13.358 -14.896 14.733 1.00 90.38 198 SER A N 1
ATOM 1582 C CA . SER A 1 198 ? -14.637 -15.594 14.535 1.00 90.38 198 SER A CA 1
ATOM 1583 C C . SER A 1 198 ? -15.841 -14.831 15.096 1.00 90.38 198 SER A C 1
ATOM 1585 O O . SER A 1 198 ? -16.896 -14.789 14.459 1.00 90.38 198 SER A O 1
ATOM 1587 N N . ILE A 1 199 ? -15.680 -14.193 16.260 1.00 94.62 199 ILE A N 1
ATOM 1588 C CA . ILE A 1 199 ? -16.747 -13.438 16.927 1.00 94.62 199 ILE A CA 1
ATOM 1589 C C . ILE A 1 199 ? -16.997 -12.125 16.188 1.00 94.62 199 ILE A C 1
ATOM 1591 O O . ILE A 1 199 ? -18.139 -11.844 15.810 1.00 94.62 199 ILE A O 1
ATOM 1595 N N . LEU A 1 200 ? -15.945 -11.334 15.946 1.00 95.12 200 LEU A N 1
ATOM 1596 C CA . LEU A 1 200 ? -16.063 -10.059 15.243 1.00 95.12 200 LEU A CA 1
ATOM 1597 C C . LEU A 1 200 ? -16.613 -10.248 13.827 1.00 95.12 200 LEU A C 1
ATOM 1599 O O . LEU A 1 200 ? -17.515 -9.505 13.444 1.00 95.12 200 LEU A O 1
ATOM 1603 N N . ARG A 1 201 ? -16.161 -11.271 13.092 1.00 92.38 201 ARG A N 1
ATOM 1604 C CA . ARG A 1 201 ? -16.636 -11.585 11.734 1.00 92.38 201 ARG A CA 1
ATOM 1605 C C . ARG A 1 201 ? -18.160 -11.667 11.649 1.00 92.38 201 ARG A C 1
ATOM 1607 O O . ARG A 1 201 ? -18.739 -11.121 10.720 1.00 92.38 201 ARG A O 1
ATOM 1614 N N . SER A 1 202 ? -18.821 -12.278 12.636 1.00 92.19 202 SER A N 1
ATOM 1615 C CA . SER A 1 202 ? -20.290 -12.414 12.653 1.00 92.19 202 SER A CA 1
ATOM 1616 C C . SER A 1 202 ? -21.051 -11.086 12.791 1.00 92.19 202 SER A C 1
ATOM 1618 O O . SER A 1 202 ? -22.250 -11.027 12.531 1.00 92.19 202 SER A O 1
ATOM 1620 N N . LYS A 1 203 ? -20.371 -10.018 13.224 1.00 95.06 203 LYS A N 1
ATOM 1621 C CA . LYS A 1 203 ? -20.946 -8.688 13.472 1.00 95.06 203 LYS A CA 1
ATOM 1622 C C . LYS A 1 203 ? -20.367 -7.602 12.569 1.00 95.06 203 LYS A C 1
ATOM 1624 O O . LYS A 1 203 ? -20.880 -6.483 12.579 1.00 95.06 203 LYS A O 1
ATOM 1629 N N . PHE A 1 204 ? -19.314 -7.901 11.815 1.00 95.19 204 PHE A N 1
ATOM 1630 C CA . PHE A 1 204 ? -18.535 -6.919 11.075 1.00 95.19 204 PHE A CA 1
ATOM 1631 C C . PHE A 1 204 ? -19.053 -6.726 9.648 1.00 95.19 204 PHE A C 1
ATOM 1633 O O . PHE A 1 204 ? -18.908 -7.605 8.804 1.00 95.19 204 PHE A O 1
ATOM 1640 N N . GLY A 1 205 ? -19.616 -5.549 9.378 1.00 91.38 205 GLY A N 1
ATOM 1641 C CA . GLY A 1 205 ? -20.224 -5.198 8.094 1.00 91.38 205 GLY A CA 1
ATOM 1642 C C . GLY A 1 205 ? -19.254 -4.629 7.062 1.00 91.38 205 GLY A C 1
ATOM 1643 O O . GLY A 1 205 ? -19.663 -4.377 5.933 1.00 91.38 205 GLY A O 1
ATOM 1644 N N . GLY A 1 206 ? -17.985 -4.412 7.425 1.00 92.56 206 GLY A N 1
ATOM 1645 C CA . GLY A 1 206 ? -16.926 -4.046 6.483 1.00 92.56 206 GLY A CA 1
ATOM 1646 C C . GLY A 1 206 ? -16.184 -2.748 6.799 1.00 92.56 206 GLY A C 1
ATOM 1647 O O . GLY A 1 206 ? -16.343 -2.130 7.858 1.00 92.56 206 GLY A O 1
ATOM 1648 N N . VAL A 1 207 ? -15.336 -2.367 5.842 1.00 94.81 207 VAL A N 1
ATOM 1649 C CA . VAL A 1 207 ? -14.513 -1.153 5.865 1.00 94.81 207 VAL A CA 1
ATOM 1650 C C . VAL A 1 207 ? -14.955 -0.236 4.728 1.00 94.81 207 VAL A C 1
ATOM 1652 O O . VAL A 1 207 ? -15.014 -0.682 3.582 1.00 94.81 207 VAL A O 1
ATOM 1655 N N . TYR A 1 208 ? -15.253 1.026 5.043 1.00 94.50 208 TYR A N 1
ATOM 1656 C CA . TYR A 1 208 ? -15.894 1.963 4.115 1.00 94.50 208 TYR A CA 1
ATOM 1657 C C . TYR A 1 208 ? -15.197 3.322 4.073 1.00 94.50 208 TYR A C 1
ATOM 1659 O O . TYR A 1 208 ? -14.664 3.792 5.082 1.00 94.50 208 TYR A O 1
ATOM 1667 N N . ALA A 1 209 ? -15.269 3.993 2.924 1.00 93.31 209 ALA A N 1
ATOM 1668 C CA . ALA A 1 209 ? -15.116 5.442 2.875 1.00 93.31 209 ALA A CA 1
ATOM 1669 C C . ALA A 1 209 ? -16.334 6.136 3.510 1.00 93.31 209 ALA A C 1
ATOM 1671 O O . ALA A 1 209 ? -17.413 5.549 3.625 1.00 93.31 209 ALA A O 1
ATOM 1672 N N . SER A 1 210 ? -16.187 7.400 3.915 1.00 93.56 210 SER A N 1
ATOM 1673 C CA . SER A 1 210 ? -17.263 8.143 4.598 1.00 93.56 210 SER A CA 1
ATOM 1674 C C . SER A 1 210 ? -18.571 8.237 3.798 1.00 93.56 210 SER A C 1
ATOM 1676 O O . SER A 1 210 ? -19.641 8.349 4.397 1.00 93.56 210 SER A O 1
ATOM 1678 N N . ASP A 1 211 ? -18.493 8.201 2.469 1.00 92.38 211 ASP A N 1
ATOM 1679 C CA . ASP A 1 211 ? -19.593 8.325 1.511 1.00 92.38 211 ASP A CA 1
ATOM 1680 C C . ASP A 1 211 ? -20.119 6.987 0.971 1.00 92.38 211 ASP A C 1
ATOM 1682 O O . ASP A 1 211 ? -21.109 6.986 0.243 1.00 92.38 211 ASP A O 1
ATOM 1686 N N . GLU A 1 212 ? -19.513 5.866 1.366 1.00 93.19 212 GLU A N 1
ATOM 1687 C CA . GLU A 1 212 ? -19.882 4.520 0.903 1.00 93.19 212 GLU A CA 1
ATOM 1688 C C . GLU A 1 212 ? -20.577 3.672 1.970 1.00 93.19 212 GLU A C 1
ATOM 1690 O O . GLU A 1 212 ? -20.908 2.515 1.718 1.00 93.19 212 GLU A O 1
ATOM 1695 N N . LEU A 1 213 ? -20.808 4.229 3.162 1.00 91.44 213 LEU A N 1
ATOM 1696 C CA . LEU A 1 213 ? -21.579 3.553 4.203 1.00 91.44 213 LEU A CA 1
ATOM 1697 C C . LEU A 1 213 ? -22.954 3.109 3.668 1.00 91.44 213 LEU A C 1
ATOM 1699 O O . LEU A 1 213 ? -23.599 3.863 2.929 1.00 91.44 213 LEU A O 1
ATOM 1703 N N . PRO A 1 214 ? -23.435 1.914 4.061 1.00 87.44 214 PRO A N 1
ATOM 1704 C CA . PRO A 1 214 ? -24.745 1.435 3.642 1.00 87.44 214 PRO A CA 1
ATOM 1705 C C . PRO A 1 214 ? -25.848 2.377 4.141 1.00 87.44 214 PRO A C 1
ATOM 1707 O O . PRO A 1 214 ? -25.675 3.105 5.115 1.00 87.44 214 PRO A O 1
ATOM 1710 N N . ARG A 1 215 ? -27.012 2.369 3.483 1.00 80.62 215 ARG A N 1
ATOM 1711 C CA . ARG A 1 215 ? -28.135 3.235 3.890 1.00 80.62 215 ARG A CA 1
ATOM 1712 C C . ARG A 1 215 ? -28.754 2.796 5.222 1.00 80.62 215 ARG A C 1
ATOM 1714 O O . ARG A 1 215 ? -29.147 3.640 6.020 1.00 80.62 215 ARG A O 1
ATOM 1721 N N . THR A 1 216 ? -28.813 1.491 5.472 1.00 78.25 216 THR A N 1
ATOM 1722 C CA . THR A 1 216 ? -29.389 0.882 6.679 1.00 78.25 216 THR A CA 1
ATOM 1723 C C . THR A 1 216 ? -28.506 -0.261 7.177 1.00 78.25 216 THR A C 1
ATOM 1725 O O . THR A 1 216 ? -27.699 -0.813 6.425 1.00 78.25 216 THR A O 1
ATOM 1728 N N . LEU A 1 217 ? -28.635 -0.617 8.457 1.00 83.31 217 LEU A N 1
ATOM 1729 C CA . LEU A 1 217 ? -27.944 -1.776 9.027 1.00 83.31 217 LEU A CA 1
ATOM 1730 C C . LEU A 1 217 ? -28.506 -3.091 8.461 1.00 83.31 217 LEU A C 1
ATOM 1732 O O . LEU A 1 217 ? -29.682 -3.397 8.626 1.00 83.31 217 LEU A O 1
ATOM 1736 N N . THR A 1 218 ? -27.648 -3.906 7.848 1.00 69.12 218 THR A N 1
ATOM 1737 C CA . THR A 1 218 ? -27.992 -5.205 7.242 1.00 69.12 218 THR A CA 1
ATOM 1738 C C . THR A 1 218 ? -27.598 -6.380 8.146 1.00 69.12 218 THR A C 1
ATOM 1740 O O . THR A 1 218 ? -26.808 -7.241 7.774 1.00 69.12 218 THR A O 1
ATOM 1743 N N . GLY A 1 219 ? -28.083 -6.393 9.392 1.00 80.00 219 GLY A N 1
ATOM 1744 C CA . GLY A 1 219 ? -27.771 -7.439 10.387 1.00 80.00 219 GLY A CA 1
ATOM 1745 C C . GLY A 1 219 ? -26.364 -7.355 11.005 1.00 80.00 219 GLY A C 1
ATOM 1746 O O . GLY A 1 219 ? -26.127 -7.896 12.088 1.00 80.00 219 GLY A O 1
ATOM 1747 N N . TYR A 1 220 ? -25.450 -6.615 10.377 1.00 90.56 220 TYR A N 1
ATOM 1748 C CA . TYR A 1 220 ? -24.149 -6.260 10.936 1.00 90.56 220 TYR A CA 1
ATOM 1749 C C . TYR A 1 220 ? -24.241 -5.063 11.882 1.00 90.56 220 TYR A C 1
ATOM 1751 O O . TYR A 1 220 ? -2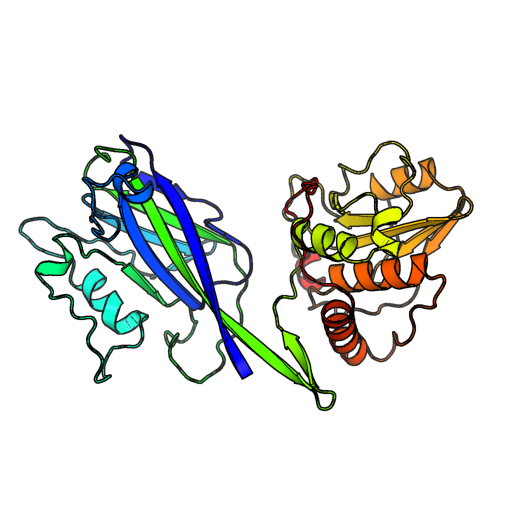5.047 -4.153 11.694 1.00 90.56 220 TYR A O 1
ATOM 1759 N N . SER A 1 221 ? -23.373 -5.043 12.891 1.00 93.56 221 SER A N 1
ATOM 1760 C CA . SER A 1 221 ? -23.376 -4.023 13.941 1.00 93.56 221 SER A CA 1
ATOM 1761 C C . SER A 1 221 ? -22.034 -3.318 14.120 1.00 93.56 221 SER A C 1
ATOM 1763 O O . SER A 1 221 ? -21.945 -2.436 14.965 1.00 93.56 221 SER A O 1
ATOM 1765 N N . CYS A 1 222 ? -20.986 -3.697 13.388 1.00 97.00 222 CYS A N 1
ATOM 1766 C CA . CYS A 1 222 ? -19.634 -3.160 13.543 1.00 97.00 222 CYS A CA 1
ATOM 1767 C C . CYS A 1 222 ? -19.042 -2.749 12.192 1.00 97.00 222 CYS A C 1
ATOM 1769 O O . CYS A 1 222 ? -19.057 -3.539 11.252 1.00 97.00 222 CYS A O 1
ATOM 1771 N N . PHE A 1 223 ? -18.476 -1.546 12.112 1.00 96.81 223 PHE A N 1
ATOM 1772 C CA . PHE A 1 223 ? -17.914 -0.976 10.884 1.00 96.81 223 PHE A CA 1
ATOM 1773 C C . PHE A 1 223 ? -16.626 -0.212 11.191 1.00 96.81 223 PHE A C 1
ATOM 1775 O O . PHE A 1 223 ? -16.499 0.396 12.258 1.00 96.81 223 PHE A O 1
ATOM 1782 N N . ILE A 1 224 ? -15.693 -0.199 10.240 1.00 97.31 224 ILE A N 1
ATOM 1783 C CA . ILE A 1 224 ? -14.562 0.739 10.239 1.00 97.31 224 ILE A CA 1
ATOM 1784 C C . ILE A 1 224 ? -14.754 1.708 9.078 1.00 97.31 224 ILE A C 1
ATOM 1786 O O . ILE A 1 224 ? -15.079 1.298 7.967 1.00 97.31 224 ILE A O 1
ATOM 1790 N N . VAL A 1 225 ? -14.568 2.998 9.334 1.00 96.25 225 VAL A N 1
ATOM 1791 C CA . VAL A 1 225 ? -14.885 4.055 8.374 1.00 96.25 225 VAL A CA 1
ATOM 1792 C C . VAL A 1 225 ? -13.716 5.015 8.253 1.00 96.25 225 VAL A C 1
ATOM 1794 O O . VAL A 1 225 ? -13.157 5.450 9.263 1.00 96.25 225 VAL A O 1
ATOM 1797 N N . ASN A 1 226 ? -13.338 5.356 7.025 1.00 94.75 226 ASN A N 1
ATOM 1798 C CA . ASN A 1 226 ? -12.408 6.446 6.780 1.00 94.75 226 ASN A CA 1
ATOM 1799 C C . ASN A 1 226 ? -13.150 7.781 6.842 1.00 94.75 226 ASN A C 1
ATOM 1801 O O . ASN A 1 226 ? -14.255 7.906 6.322 1.00 94.75 226 ASN A O 1
ATOM 1805 N N . LEU A 1 227 ? -12.534 8.803 7.430 1.00 92.06 227 LEU A N 1
ATOM 1806 C CA . LEU A 1 227 ? -13.130 10.140 7.474 1.00 92.06 227 LEU A CA 1
ATOM 1807 C C . LEU A 1 227 ? -13.169 10.850 6.109 1.00 92.06 227 LEU A C 1
ATOM 1809 O O . LEU A 1 227 ? -13.918 11.814 5.972 1.00 92.06 227 LEU A O 1
ATOM 1813 N N . ASP A 1 228 ? -12.400 10.397 5.118 1.00 89.81 228 ASP A N 1
ATOM 1814 C CA . ASP A 1 228 ? -12.449 10.945 3.760 1.00 89.81 228 ASP A CA 1
ATOM 1815 C C . ASP A 1 228 ? -13.421 10.174 2.849 1.00 89.81 228 ASP A C 1
ATOM 1817 O O . ASP A 1 228 ? -13.776 9.021 3.103 1.00 89.81 228 ASP A O 1
ATOM 1821 N N . SER A 1 229 ? -13.855 10.815 1.761 1.00 90.12 229 SER A N 1
ATOM 1822 C CA . SER A 1 229 ? -14.634 10.175 0.695 1.00 90.12 229 SER A CA 1
ATOM 1823 C C . SER A 1 229 ? -13.774 9.258 -0.173 1.00 90.12 229 SER A C 1
ATOM 1825 O O . SER A 1 229 ? -12.555 9.440 -0.234 1.00 90.12 229 SER A O 1
ATOM 1827 N N . ARG A 1 230 ? -14.385 8.312 -0.892 1.00 89.38 230 ARG A N 1
ATOM 1828 C CA . ARG A 1 230 ? -13.673 7.339 -1.744 1.00 89.38 230 ARG A CA 1
ATOM 1829 C C . ARG A 1 230 ? -12.716 7.977 -2.750 1.00 89.38 230 ARG A C 1
ATOM 1831 O O . ARG A 1 230 ? -11.659 7.419 -3.023 1.00 89.38 230 ARG A O 1
ATOM 1838 N N . ALA A 1 231 ? -13.064 9.148 -3.278 1.00 83.06 231 ALA A N 1
ATOM 1839 C CA . ALA A 1 231 ? -12.231 9.883 -4.232 1.00 83.06 231 ALA A CA 1
ATOM 1840 C C . ALA A 1 231 ? -10.891 10.374 -3.642 1.00 83.06 231 ALA A C 1
ATOM 1842 O O . ALA A 1 231 ? -10.019 10.837 -4.373 1.00 83.06 231 ALA A O 1
ATOM 1843 N N . LYS A 1 232 ? -10.719 10.308 -2.317 1.00 78.62 232 LYS A N 1
ATOM 1844 C CA . LYS A 1 232 ? -9.516 10.735 -1.600 1.00 78.62 232 LYS A CA 1
ATOM 1845 C C . LYS A 1 232 ? -8.733 9.525 -1.077 1.00 78.62 232 LYS A C 1
ATOM 1847 O O . LYS A 1 232 ? -9.331 8.497 -0.757 1.00 78.62 232 LYS A O 1
ATOM 1852 N N . PRO A 1 233 ? -7.409 9.665 -0.879 1.00 72.31 233 PRO A N 1
ATOM 1853 C CA . PRO A 1 233 ? -6.543 8.571 -0.424 1.00 72.31 233 PRO A CA 1
ATOM 1854 C C . PRO A 1 233 ? -6.868 8.040 0.987 1.00 72.31 233 PRO A C 1
ATOM 1856 O O . PRO A 1 233 ? -6.398 6.964 1.354 1.00 72.31 233 PRO A O 1
ATOM 1859 N N . GLY A 1 234 ? -7.686 8.755 1.768 1.00 82.12 234 GLY A N 1
ATOM 1860 C CA . GLY A 1 234 ? -8.069 8.394 3.131 1.00 82.12 234 GLY A CA 1
ATOM 1861 C C . GLY A 1 234 ? -7.258 9.154 4.176 1.00 82.12 234 GLY A C 1
ATOM 1862 O O . GLY A 1 234 ? -6.040 9.211 4.071 1.00 82.12 234 GLY A O 1
ATOM 1863 N N . SER A 1 235 ? -7.900 9.717 5.205 1.00 82.75 235 SER A N 1
ATOM 1864 C CA . SER A 1 235 ? -7.228 10.553 6.214 1.00 82.75 235 SER A CA 1
ATOM 1865 C C . SER A 1 235 ? -7.104 9.902 7.582 1.00 82.75 235 SER A C 1
ATOM 1867 O O . SER A 1 235 ? -6.063 10.030 8.223 1.00 82.75 235 SER A O 1
ATOM 1869 N N . HIS A 1 236 ? -8.132 9.213 8.066 1.00 91.69 236 HIS A N 1
ATOM 1870 C CA . HIS A 1 236 ? -8.139 8.660 9.420 1.00 91.69 236 HIS A CA 1
ATOM 1871 C C . HIS A 1 236 ? -9.229 7.603 9.569 1.00 91.69 236 HIS A C 1
ATOM 1873 O O . HIS A 1 236 ? -10.325 7.790 9.044 1.00 91.69 236 HIS A O 1
ATOM 1879 N N . TRP A 1 237 ? -8.935 6.535 10.312 1.00 95.44 237 TRP A N 1
ATOM 1880 C CA . TRP A 1 237 ? -9.883 5.461 10.596 1.00 95.44 237 TRP A CA 1
ATOM 1881 C C . TRP A 1 237 ? -10.629 5.703 11.903 1.00 95.44 237 TRP A C 1
ATOM 1883 O O . TRP A 1 237 ? -10.015 6.032 12.917 1.00 95.44 237 TRP A O 1
ATOM 1893 N N . VAL A 1 238 ? -11.942 5.491 11.881 1.00 97.19 238 VAL A N 1
ATOM 1894 C CA . VAL A 1 238 ? -12.811 5.483 13.064 1.00 97.19 238 VAL A CA 1
ATOM 1895 C C . VAL A 1 238 ? -13.668 4.224 13.066 1.00 97.19 238 VAL A C 1
ATOM 1897 O O . VAL A 1 238 ? -13.922 3.642 12.011 1.00 97.19 238 VAL A O 1
ATOM 1900 N N . ALA A 1 239 ? -14.115 3.789 14.240 1.00 98.12 239 ALA A N 1
ATOM 1901 C CA . ALA A 1 239 ? -14.964 2.611 14.372 1.00 98.12 239 ALA A CA 1
ATOM 1902 C C . ALA A 1 239 ? -16.376 2.999 14.807 1.00 98.12 239 ALA A C 1
ATOM 1904 O O . ALA A 1 239 ? -16.559 3.856 15.674 1.00 98.12 239 ALA A O 1
ATOM 1905 N N . LEU A 1 240 ? -17.366 2.332 14.220 1.00 97.94 240 LEU A N 1
ATOM 1906 C CA . LEU A 1 240 ? -18.770 2.420 14.602 1.00 97.94 240 LEU A CA 1
ATOM 1907 C C . LEU A 1 240 ? -19.217 1.055 15.113 1.00 97.94 240 LEU A C 1
ATOM 1909 O O . LEU A 1 240 ? -19.000 0.044 14.441 1.00 97.94 240 LEU A O 1
ATOM 1913 N N . ALA A 1 241 ? -19.859 1.020 16.275 1.00 97.69 241 ALA A N 1
ATOM 1914 C CA . ALA A 1 241 ? -20.485 -0.188 16.788 1.00 97.69 241 ALA A CA 1
ATOM 1915 C C . ALA A 1 241 ? -21.893 0.101 17.319 1.00 97.69 241 ALA A C 1
ATOM 1917 O O . ALA A 1 241 ? -22.085 1.042 18.080 1.00 97.69 241 ALA A O 1
ATOM 1918 N N . PHE A 1 242 ? -22.881 -0.704 16.944 1.00 96.81 242 PHE A N 1
ATOM 1919 C CA . PHE A 1 242 ? -24.289 -0.492 17.274 1.00 96.81 242 PHE A CA 1
ATOM 1920 C C . PHE A 1 242 ? -24.785 -1.567 18.243 1.00 96.81 242 PHE A C 1
ATOM 1922 O O . PHE A 1 242 ? -24.564 -2.759 18.036 1.00 96.81 242 PHE A O 1
ATOM 1929 N N . ARG A 1 243 ? -25.458 -1.157 19.322 1.00 94.75 243 ARG A N 1
ATOM 1930 C CA . ARG A 1 243 ? -26.114 -2.064 20.279 1.00 94.75 243 ARG A CA 1
ATOM 1931 C C . ARG A 1 243 ? -27.219 -1.323 21.018 1.00 94.75 243 ARG A C 1
ATOM 1933 O O . ARG A 1 243 ? -26.988 -0.213 21.483 1.00 94.75 243 ARG A O 1
ATOM 1940 N N . ASN A 1 244 ? -28.388 -1.947 21.166 1.00 93.00 244 ASN A N 1
ATOM 1941 C CA . ASN A 1 244 ? -29.529 -1.406 21.919 1.00 93.00 244 ASN A CA 1
ATOM 1942 C C . ASN A 1 244 ? -29.863 0.041 21.511 1.00 93.00 244 ASN A C 1
ATOM 1944 O O . ASN A 1 244 ? -29.893 0.945 22.346 1.00 93.00 244 ASN A O 1
ATOM 1948 N N . ASN A 1 245 ? -30.018 0.268 20.202 1.00 92.56 245 ASN A N 1
ATOM 1949 C CA . ASN A 1 245 ? -30.322 1.578 19.617 1.00 92.56 245 ASN A CA 1
ATOM 1950 C C . ASN A 1 245 ? -29.311 2.697 19.962 1.00 92.56 245 ASN A C 1
ATOM 1952 O O . ASN A 1 245 ? -29.616 3.889 19.895 1.00 92.56 245 ASN A O 1
ATOM 1956 N N . THR A 1 246 ? -28.096 2.308 20.353 1.00 96.75 246 THR A N 1
ATOM 1957 C CA . THR A 1 246 ? -26.988 3.201 20.687 1.00 96.75 246 THR A CA 1
ATOM 1958 C C . THR A 1 246 ? -25.823 2.926 19.747 1.00 96.75 246 THR A C 1
ATOM 1960 O O . THR A 1 246 ? -25.385 1.780 19.610 1.00 96.75 246 THR A O 1
ATOM 1963 N N . CYS A 1 247 ? -25.306 3.975 19.118 1.00 97.38 247 CYS A N 1
ATOM 1964 C CA . CYS A 1 247 ? -24.045 3.944 18.398 1.00 97.38 247 CYS A CA 1
ATOM 1965 C C . CYS A 1 247 ? -22.899 4.299 19.347 1.00 97.38 247 CYS A C 1
ATOM 1967 O O . CYS A 1 247 ? -22.880 5.362 19.966 1.00 97.38 247 CYS A O 1
ATOM 1969 N N . PHE A 1 248 ? -21.907 3.425 19.408 1.00 97.81 248 PHE A N 1
ATOM 1970 C CA . PHE A 1 248 ? -20.623 3.635 20.049 1.00 97.81 248 PHE A CA 1
ATOM 1971 C C . PHE A 1 248 ? -19.625 4.021 18.961 1.00 97.81 248 PHE A C 1
ATOM 1973 O O . PHE A 1 248 ? -19.169 3.185 18.180 1.00 97.81 248 PHE A O 1
ATOM 1980 N N . TYR A 1 249 ? -19.334 5.312 18.890 1.00 98.00 249 TYR A N 1
ATOM 1981 C CA . TYR A 1 249 ? -18.355 5.887 17.988 1.00 98.00 249 TYR A CA 1
ATOM 1982 C C . TYR A 1 249 ? -16.995 5.927 18.679 1.00 98.00 249 TYR A C 1
ATOM 1984 O O . TYR A 1 249 ? -16.848 6.515 19.750 1.00 98.00 249 TYR A O 1
ATOM 1992 N N . PHE A 1 250 ? -15.981 5.343 18.058 1.00 98.06 250 PHE A N 1
ATOM 1993 C CA . PHE A 1 250 ? -14.626 5.360 18.586 1.00 98.06 250 PHE A CA 1
ATOM 1994 C C . PHE A 1 250 ? -13.678 6.077 17.628 1.00 98.06 250 PHE A C 1
ATOM 1996 O O . PHE A 1 250 ? -13.550 5.717 16.457 1.00 98.06 250 PHE A O 1
ATOM 2003 N N . CYS A 1 251 ? -12.972 7.069 18.164 1.00 96.44 251 CYS A N 1
ATOM 2004 C CA . CYS A 1 251 ? -11.881 7.761 17.494 1.00 96.44 251 CYS A CA 1
ATOM 2005 C C . CYS A 1 251 ? -10.693 7.819 18.445 1.00 96.44 251 CYS A C 1
ATOM 2007 O O . CYS A 1 251 ? -10.780 8.375 19.538 1.00 96.44 251 CYS A O 1
ATOM 2009 N N . SER A 1 252 ? -9.551 7.290 18.027 1.00 95.31 252 SER A N 1
ATOM 2010 C CA . SER A 1 252 ? -8.340 7.233 18.852 1.00 95.31 252 SER A CA 1
ATOM 2011 C C . SER A 1 252 ? -7.784 8.617 19.235 1.00 95.31 252 SER A C 1
ATOM 2013 O O . SER A 1 252 ? -7.027 8.729 20.202 1.00 95.31 252 SER A O 1
ATOM 2015 N N . PHE A 1 253 ? -8.193 9.680 18.530 1.00 92.62 253 PHE A N 1
ATOM 2016 C CA . PHE A 1 253 ? -7.922 11.083 18.868 1.00 92.62 253 PHE A CA 1
ATOM 2017 C C . PHE A 1 253 ? -9.011 11.762 19.718 1.00 92.62 253 PHE A C 1
ATOM 2019 O O . PHE A 1 253 ? -8.928 12.966 19.937 1.00 92.62 253 PHE A O 1
ATOM 2026 N N . ALA A 1 254 ? -10.021 11.021 20.185 1.00 92.50 254 ALA A N 1
ATOM 2027 C CA . ALA A 1 254 ? -11.174 11.527 20.947 1.00 92.50 254 ALA A CA 1
ATOM 2028 C C . ALA A 1 254 ? -12.024 12.579 20.217 1.00 92.50 254 ALA A C 1
ATOM 2030 O O . ALA A 1 254 ? -12.696 13.407 20.829 1.00 92.50 254 ALA A O 1
ATOM 2031 N N . SER A 1 255 ? -11.992 12.571 18.886 1.00 91.00 255 SER A N 1
ATOM 2032 C CA . SER A 1 255 ? -12.790 13.491 18.075 1.00 91.00 255 SER A CA 1
ATOM 2033 C C . SER A 1 255 ? -14.206 12.949 17.897 1.00 91.00 255 SER A C 1
ATOM 2035 O O . SER A 1 255 ? -14.363 11.766 17.634 1.00 91.00 255 SER A O 1
ATOM 2037 N N . VAL A 1 256 ? -15.225 13.804 17.956 1.00 90.19 256 VAL A N 1
ATOM 2038 C CA . VAL A 1 256 ? -16.632 13.449 17.684 1.00 90.19 256 VAL A CA 1
ATOM 2039 C C . VAL A 1 256 ? -17.000 13.786 16.226 1.00 90.19 256 VAL A C 1
ATOM 2041 O O . VAL A 1 256 ? -16.463 14.761 15.682 1.00 90.19 256 VAL A O 1
ATOM 2044 N N . PRO A 1 257 ? -17.896 13.036 15.556 1.0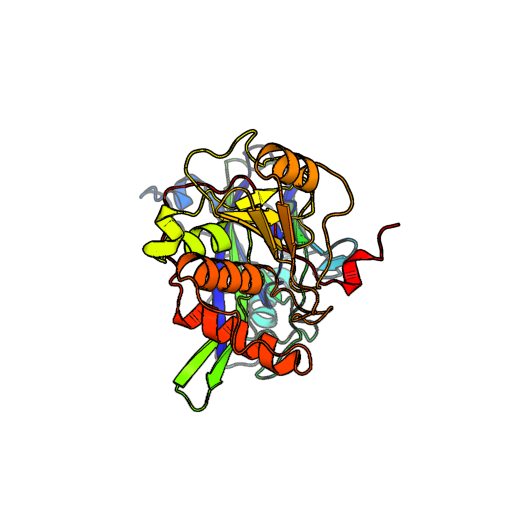0 88.06 257 PRO A N 1
ATOM 2045 C CA . PRO A 1 257 ? -18.365 13.406 14.222 1.00 88.06 257 PRO A CA 1
ATOM 2046 C C . PRO A 1 257 ? -19.189 14.701 14.292 1.00 88.06 257 PRO A C 1
ATOM 2048 O O . PRO A 1 257 ? -20.265 14.726 14.881 1.00 88.06 257 PRO A O 1
ATOM 2051 N N . LYS A 1 258 ? -18.687 15.790 13.693 1.00 78.50 258 LYS A N 1
ATOM 2052 C CA . LYS A 1 258 ? -19.345 17.110 13.755 1.00 78.50 258 LYS A CA 1
ATOM 2053 C C . LYS A 1 258 ? -20.540 17.221 12.797 1.00 78.50 258 LYS A C 1
ATOM 2055 O O . LYS A 1 258 ? -21.623 17.596 13.229 1.00 78.50 258 LYS A O 1
ATOM 2060 N N . LYS A 1 259 ? -20.348 16.908 11.507 1.00 78.56 259 LYS A N 1
ATOM 2061 C CA . LYS A 1 259 ? -21.369 16.904 10.433 1.00 78.56 259 LYS A CA 1
ATOM 2062 C C . LYS A 1 259 ? -20.933 15.957 9.303 1.00 78.56 259 LYS A C 1
ATOM 2064 O O . LYS A 1 259 ? -19.745 15.668 9.182 1.00 78.56 259 LYS A O 1
ATOM 2069 N N . GLY A 1 260 ? -21.874 15.501 8.473 1.00 88.06 260 GLY A N 1
ATOM 2070 C CA . GLY A 1 260 ? -21.587 14.742 7.248 1.00 88.06 260 GLY A CA 1
ATOM 2071 C C . GLY A 1 260 ? -22.202 13.341 7.208 1.00 88.06 260 GLY A C 1
ATOM 2072 O O . GLY A 1 260 ? -22.999 12.969 8.069 1.00 88.06 260 GLY A O 1
ATOM 2073 N N . LYS A 1 261 ? -21.814 12.563 6.191 1.00 91.69 261 LYS A N 1
ATOM 2074 C CA . LYS A 1 261 ? -22.383 11.241 5.869 1.00 91.69 261 LYS A CA 1
ATOM 2075 C C . LYS A 1 261 ? -22.320 10.256 7.043 1.00 91.69 261 LYS A C 1
ATOM 2077 O O . LYS A 1 261 ? -23.317 9.604 7.329 1.00 91.69 261 LYS A O 1
ATOM 2082 N N . ILE A 1 262 ? -21.213 10.244 7.792 1.00 93.62 262 ILE A N 1
ATOM 2083 C CA . ILE A 1 262 ? -21.046 9.399 8.987 1.00 93.62 262 ILE A CA 1
ATOM 2084 C C . ILE A 1 262 ? -22.066 9.761 10.075 1.00 93.62 262 ILE A C 1
ATOM 2086 O O . ILE A 1 262 ? -22.723 8.879 10.617 1.00 93.62 262 ILE A O 1
ATOM 2090 N N . LEU A 1 263 ? -22.238 11.052 10.388 1.00 94.62 263 LEU A N 1
ATOM 2091 C CA . LEU A 1 263 ? -23.203 11.475 11.408 1.00 94.62 263 LEU A CA 1
ATOM 2092 C C . LEU A 1 263 ? -24.645 11.183 10.971 1.00 94.62 263 LEU A C 1
ATOM 2094 O O . LEU A 1 263 ? -25.460 10.781 11.797 1.00 94.62 263 LEU A O 1
ATOM 2098 N N . ASN A 1 264 ? -24.951 11.354 9.684 1.00 93.75 264 ASN A N 1
ATOM 2099 C CA . ASN A 1 264 ? -26.267 11.028 9.136 1.00 93.75 264 ASN A CA 1
ATOM 2100 C C . ASN A 1 264 ? -26.558 9.529 9.257 1.00 93.75 264 ASN A C 1
ATOM 2102 O O . ASN A 1 264 ? -27.621 9.162 9.748 1.00 93.75 264 ASN A O 1
ATOM 2106 N N . PHE A 1 265 ? -25.592 8.679 8.903 1.00 94.06 265 PHE A N 1
ATOM 2107 C CA . PHE A 1 265 ? -25.699 7.230 9.062 1.00 94.06 265 PHE A CA 1
ATOM 2108 C C . PHE A 1 265 ? -25.930 6.826 10.527 1.00 94.06 265 PHE A C 1
ATOM 2110 O O . PHE A 1 265 ? -26.805 6.012 10.814 1.00 94.06 265 PHE A O 1
ATOM 2117 N N . ILE A 1 266 ? -25.211 7.443 11.472 1.00 94.94 266 ILE A N 1
ATOM 2118 C CA . ILE A 1 266 ? -25.409 7.214 12.913 1.00 94.94 266 ILE A CA 1
ATOM 2119 C C . ILE A 1 266 ? -26.836 7.578 13.337 1.00 94.94 266 ILE A C 1
ATOM 2121 O O . ILE A 1 266 ? -27.496 6.771 13.988 1.00 94.94 266 ILE A O 1
ATOM 2125 N N . LYS A 1 267 ? -27.323 8.767 12.961 1.00 93.88 267 LYS A N 1
ATOM 2126 C CA . LYS A 1 267 ? -28.671 9.245 13.320 1.00 93.88 267 LYS A CA 1
ATOM 2127 C C . LYS A 1 267 ? -29.787 8.395 12.713 1.00 93.88 267 LYS A C 1
ATOM 2129 O O . LYS A 1 267 ? -30.836 8.252 13.323 1.00 93.88 267 LYS A O 1
ATOM 2134 N N . GLN A 1 268 ? -29.564 7.837 11.526 1.00 93.31 268 GLN A N 1
ATOM 2135 C CA . GLN A 1 268 ? -30.522 6.951 10.863 1.00 93.31 268 GLN A CA 1
ATOM 2136 C C . GLN A 1 268 ? -30.627 5.580 11.540 1.00 93.31 268 GLN A C 1
ATOM 2138 O O . GLN A 1 268 ? -31.668 4.942 11.454 1.00 93.31 268 GLN A O 1
ATOM 2143 N N . ASN A 1 269 ? -29.563 5.128 12.208 1.00 93.75 269 ASN A N 1
ATOM 2144 C CA . ASN A 1 269 ? -29.455 3.759 12.717 1.00 93.75 269 ASN A CA 1
ATOM 2145 C C . ASN A 1 269 ? -29.318 3.681 14.252 1.00 93.75 269 ASN A C 1
ATOM 2147 O O . ASN A 1 269 ? -29.073 2.605 14.800 1.00 93.75 269 ASN A O 1
ATOM 2151 N N . SER A 1 270 ? -29.436 4.806 14.966 1.00 94.38 270 SER A N 1
ATOM 2152 C CA . SER A 1 270 ? -29.398 4.855 16.432 1.00 94.38 270 SER A CA 1
ATOM 2153 C C . SER A 1 270 ? -30.079 6.105 16.997 1.00 94.38 270 SER A C 1
ATOM 2155 O O . SER A 1 270 ? -30.033 7.174 16.393 1.00 94.38 270 SER A O 1
ATOM 2157 N N . GLN A 1 271 ? -30.653 5.989 18.196 1.00 95.56 271 GLN A N 1
ATOM 2158 C CA . GLN A 1 271 ? -31.202 7.119 18.959 1.00 95.56 271 GLN A CA 1
ATOM 2159 C C . GLN A 1 271 ? -30.161 7.796 19.858 1.00 95.56 271 GLN A C 1
ATOM 2161 O O . GLN A 1 271 ? -30.293 8.975 20.181 1.00 95.56 271 GLN A O 1
ATOM 2166 N N . LYS A 1 272 ? -29.134 7.057 20.293 1.00 96.69 272 LYS A N 1
ATOM 2167 C CA . LYS A 1 272 ? -28.098 7.555 21.210 1.00 96.69 272 LYS A CA 1
ATOM 2168 C C . LYS A 1 272 ? -26.711 7.426 20.589 1.00 96.69 272 LYS A C 1
ATOM 2170 O O . LYS A 1 272 ? -26.403 6.415 19.964 1.00 96.69 272 LYS A O 1
ATOM 2175 N N . LEU A 1 273 ? -25.857 8.422 20.821 1.00 96.62 273 LEU A N 1
ATOM 2176 C CA . LEU A 1 273 ? -24.452 8.424 20.412 1.00 96.62 273 LEU A CA 1
ATOM 2177 C C . LEU A 1 273 ? -23.551 8.496 21.648 1.00 96.62 273 LEU A C 1
ATOM 2179 O O . LEU A 1 273 ? -23.632 9.441 22.428 1.00 96.62 273 LEU A O 1
ATOM 2183 N N . MET A 1 274 ? -22.669 7.513 21.799 1.00 96.56 274 MET A N 1
ATOM 2184 C CA . MET A 1 274 ? -21.612 7.478 22.808 1.00 96.56 274 MET A CA 1
ATOM 2185 C C . MET A 1 274 ? -20.248 7.509 22.125 1.00 96.56 274 MET A C 1
ATOM 2187 O O . MET A 1 274 ? -20.071 6.894 21.076 1.00 96.56 274 MET A O 1
ATOM 2191 N N . TRP A 1 275 ? -19.272 8.191 22.723 1.00 96.56 275 TRP A N 1
ATOM 2192 C CA . TRP A 1 275 ? -17.906 8.235 22.205 1.00 96.56 275 TRP A CA 1
ATOM 2193 C C . TRP A 1 275 ? -16.861 8.303 23.316 1.00 96.56 275 TRP A C 1
ATOM 2195 O O . TRP A 1 275 ? -17.158 8.693 24.448 1.00 96.56 275 TRP A O 1
ATOM 2205 N N . ASN A 1 276 ? -15.624 7.919 22.996 1.00 95.44 276 ASN A N 1
ATOM 2206 C CA . ASN A 1 276 ? -14.507 8.052 23.926 1.00 95.44 276 ASN A CA 1
ATOM 2207 C C . ASN A 1 276 ? -14.069 9.520 24.044 1.00 95.44 276 ASN A C 1
ATOM 2209 O O . ASN A 1 276 ? -13.855 10.201 23.044 1.00 95.44 276 ASN A O 1
ATOM 2213 N N . LYS A 1 277 ? -13.904 9.993 25.283 1.00 92.56 277 LYS A N 1
ATOM 2214 C CA . LYS A 1 277 ? -13.491 11.376 25.582 1.00 92.56 277 LYS A CA 1
ATOM 2215 C C . LYS A 1 277 ? -11.975 11.554 25.664 1.00 92.56 277 LYS A C 1
ATOM 2217 O O . LYS A 1 277 ? -11.488 12.674 25.582 1.00 92.56 277 LYS A O 1
ATOM 2222 N N . CYS A 1 278 ? -11.237 10.456 25.811 1.00 92.94 278 CYS A N 1
ATOM 2223 C CA . CYS A 1 278 ? -9.792 10.481 25.985 1.00 92.94 278 CYS A CA 1
ATOM 2224 C C . CYS A 1 278 ? -9.062 10.075 24.707 1.00 92.94 278 CYS A C 1
ATOM 2226 O O . CYS A 1 278 ? -9.477 9.149 24.000 1.00 92.94 278 CYS A O 1
ATOM 2228 N N . ARG A 1 279 ? -7.969 10.785 24.418 1.00 94.19 279 ARG A N 1
ATOM 2229 C CA . ARG A 1 279 ? -7.071 10.497 23.301 1.00 94.19 279 ARG A CA 1
ATOM 2230 C C . ARG A 1 279 ? -6.119 9.371 23.697 1.00 94.19 279 ARG A C 1
ATOM 2232 O O . ARG A 1 279 ? -5.494 9.436 24.748 1.00 94.19 279 ARG A O 1
ATOM 2239 N N . TYR A 1 280 ? -5.980 8.380 22.822 1.00 94.75 280 TYR A N 1
ATOM 2240 C CA . TYR A 1 280 ? -5.123 7.211 23.042 1.00 94.75 280 TYR A CA 1
ATOM 2241 C C . TYR A 1 280 ? -3.968 7.097 22.041 1.00 94.75 280 TYR A C 1
ATOM 2243 O O . TYR A 1 280 ? -2.997 6.404 22.328 1.00 94.75 280 TYR A O 1
ATOM 2251 N N . GLN A 1 281 ? -4.044 7.787 20.897 1.00 90.06 281 GLN A N 1
ATOM 2252 C CA . GLN A 1 281 ? -3.048 7.711 19.822 1.00 90.06 281 GLN A CA 1
ATOM 2253 C C . GLN A 1 281 ? -2.158 8.962 19.742 1.00 90.06 281 GLN A C 1
ATOM 2255 O O . GLN A 1 281 ? -2.591 10.101 19.960 1.00 90.06 281 GLN A O 1
ATOM 2260 N N . SER A 1 282 ? -0.907 8.771 19.335 1.00 84.75 282 SER A N 1
ATOM 2261 C CA . SER A 1 282 ? 0.016 9.833 18.952 1.00 84.75 282 SER A CA 1
ATOM 2262 C C . SER A 1 282 ? -0.404 10.521 17.646 1.00 84.75 282 SER A C 1
ATOM 2264 O O . SER A 1 282 ? -0.753 9.891 16.649 1.00 84.75 282 SER A O 1
ATOM 2266 N N . ALA A 1 283 ? -0.300 11.849 17.612 1.00 79.19 283 ALA A N 1
ATOM 2267 C CA . ALA A 1 283 ? -0.633 12.675 16.452 1.00 79.19 283 ALA A CA 1
ATOM 2268 C C . ALA A 1 283 ? 0.284 12.412 15.244 1.00 79.19 283 ALA A C 1
ATOM 2270 O O . ALA A 1 283 ? -0.037 12.815 14.128 1.00 79.19 283 ALA A O 1
ATOM 2271 N N . THR A 1 284 ? 1.424 11.755 15.457 1.00 73.12 284 THR A N 1
ATOM 2272 C CA . THR A 1 284 ? 2.396 11.378 14.423 1.00 73.12 284 THR A CA 1
ATOM 2273 C C . THR A 1 284 ? 2.327 9.900 14.047 1.00 73.12 284 THR A C 1
ATOM 2275 O O . THR A 1 284 ? 3.133 9.452 13.239 1.00 73.12 284 THR A O 1
ATOM 2278 N N . SER A 1 285 ? 1.374 9.143 14.597 1.00 75.00 285 SER A N 1
ATOM 2279 C CA . SER A 1 285 ? 1.228 7.712 14.327 1.00 75.00 285 SER A CA 1
ATOM 2280 C C . SER A 1 285 ? 0.167 7.421 13.262 1.00 75.00 285 SER A C 1
ATOM 2282 O O . SER A 1 285 ? -0.762 8.206 13.054 1.00 75.00 285 SER A O 1
ATOM 2284 N N . PHE A 1 286 ? 0.289 6.259 12.619 1.00 82.62 286 PHE A N 1
ATOM 2285 C CA . PHE A 1 286 ? -0.662 5.707 11.648 1.00 82.62 286 PHE A CA 1
ATOM 2286 C C . PHE A 1 286 ? -1.520 4.569 12.237 1.00 82.62 286 PHE A C 1
ATOM 2288 O O . PHE A 1 286 ? -2.184 3.849 11.502 1.00 82.62 286 PHE A O 1
ATOM 2295 N N . THR A 1 287 ? -1.547 4.396 13.559 1.00 88.94 287 THR A N 1
ATOM 2296 C CA . THR A 1 287 ? -2.160 3.225 14.218 1.00 88.94 287 THR A CA 1
ATOM 2297 C C . THR A 1 287 ? -3.682 3.294 14.410 1.00 88.94 287 THR A C 1
ATOM 2299 O O . THR A 1 287 ? -4.269 2.445 15.081 1.00 88.94 287 THR A O 1
ATOM 2302 N N . SER A 1 288 ? -4.363 4.288 13.825 1.00 93.12 288 SER A N 1
ATOM 2303 C CA . SER A 1 288 ? -5.814 4.492 14.012 1.00 93.12 288 SER A CA 1
ATOM 2304 C C . SER A 1 288 ? -6.659 3.265 13.652 1.00 93.12 288 SER A C 1
ATOM 2306 O O . SER A 1 288 ? -7.623 2.953 14.349 1.00 93.12 288 SER A O 1
ATOM 2308 N N . GLY A 1 289 ? -6.255 2.514 12.622 1.00 93.88 289 GLY A N 1
ATOM 2309 C CA . GLY A 1 289 ? -6.925 1.278 12.218 1.00 93.88 289 GLY A CA 1
ATOM 2310 C C . GLY A 1 289 ? -6.787 0.155 13.255 1.00 93.88 289 GLY A C 1
ATOM 2311 O O . GLY A 1 289 ? -7.757 -0.536 13.557 1.00 93.88 289 GLY A O 1
ATOM 2312 N N . GLN A 1 290 ? -5.617 0.023 13.879 1.00 93.44 290 GLN A N 1
ATOM 2313 C CA . GLN A 1 290 ? -5.350 -0.937 14.951 1.00 93.44 290 GLN A CA 1
ATOM 2314 C C . GLN A 1 290 ? -6.171 -0.613 16.198 1.00 93.44 290 GLN A C 1
ATOM 2316 O O . GLN A 1 290 ? -6.746 -1.510 16.815 1.00 93.44 290 GLN A O 1
ATOM 2321 N N . PHE A 1 291 ? -6.279 0.673 16.541 1.00 96.88 291 PHE A N 1
ATOM 2322 C CA . PHE A 1 291 ? -7.154 1.114 17.623 1.00 96.88 291 PHE A CA 1
ATOM 2323 C C . PHE A 1 291 ? -8.625 0.795 17.333 1.00 96.88 291 PHE A C 1
ATOM 2325 O O . PHE A 1 291 ? -9.328 0.330 18.231 1.00 96.88 291 PHE A O 1
ATOM 2332 N N . CYS A 1 292 ? -9.077 0.963 16.085 1.00 97.50 292 CYS A N 1
ATOM 2333 C CA . CYS A 1 292 ? -10.417 0.555 15.661 1.00 97.50 292 CYS A CA 1
ATOM 2334 C C . CYS A 1 292 ? -10.638 -0.958 15.823 1.00 97.50 292 CYS A C 1
ATOM 2336 O O . CYS A 1 292 ? -11.640 -1.366 16.408 1.00 97.50 292 CYS A O 1
ATOM 2338 N N . LEU A 1 293 ? -9.692 -1.789 15.368 1.00 96.75 293 LEU A N 1
ATOM 2339 C CA . LEU A 1 293 ? -9.758 -3.249 15.519 1.00 96.75 293 LEU A CA 1
ATOM 2340 C C . LEU A 1 293 ? -9.829 -3.672 16.990 1.00 96.75 293 LEU A C 1
ATOM 2342 O O . LEU A 1 293 ? -10.671 -4.490 17.353 1.00 96.75 293 LEU A O 1
ATOM 2346 N N . HIS A 1 294 ? -8.991 -3.093 17.851 1.00 97.50 294 HIS A N 1
ATOM 2347 C CA . HIS A 1 294 ? -9.026 -3.353 19.291 1.00 97.50 294 HIS A CA 1
ATOM 2348 C C . HIS A 1 294 ? -10.361 -2.947 19.920 1.00 97.50 294 HIS A C 1
ATOM 2350 O O . HIS A 1 294 ? -10.947 -3.734 20.663 1.00 97.50 294 HIS A O 1
ATOM 2356 N N . PHE A 1 295 ? -10.865 -1.750 19.604 1.00 98.31 295 PHE A N 1
ATOM 2357 C CA . PHE A 1 295 ? -12.164 -1.292 20.092 1.00 98.31 295 PHE A CA 1
ATOM 2358 C C . PHE A 1 295 ? -13.274 -2.276 19.708 1.00 98.31 295 PHE A C 1
ATOM 2360 O O . PHE A 1 295 ? -14.012 -2.727 20.583 1.00 98.31 295 PHE A O 1
ATOM 2367 N N . LEU A 1 296 ? -13.357 -2.667 18.433 1.00 98.25 296 LEU A N 1
ATOM 2368 C CA . LEU A 1 296 ? -14.380 -3.599 17.959 1.00 98.25 296 LEU A CA 1
ATOM 2369 C C . LEU A 1 296 ? -14.229 -4.989 18.589 1.00 98.25 296 LEU A C 1
ATOM 2371 O O . LEU A 1 296 ? -15.222 -5.560 19.037 1.00 98.25 296 LEU A O 1
ATOM 2375 N N . TYR A 1 297 ? -13.001 -5.502 18.701 1.00 97.75 297 TYR A N 1
ATOM 2376 C CA . TYR A 1 297 ? -12.707 -6.776 19.365 1.00 97.75 297 TYR A CA 1
ATOM 2377 C C . TYR A 1 297 ? -13.218 -6.807 20.807 1.00 97.75 297 TYR A C 1
ATOM 2379 O O . TYR A 1 297 ? -13.846 -7.784 21.228 1.00 97.75 297 TYR A O 1
ATOM 2387 N N . LYS A 1 298 ? -12.945 -5.738 21.566 1.00 97.69 298 LYS A N 1
ATOM 2388 C CA . LYS A 1 298 ? -13.392 -5.585 22.955 1.00 97.69 298 LYS A CA 1
ATOM 2389 C C . LYS A 1 298 ? -14.903 -5.400 23.029 1.00 97.69 298 LYS A C 1
ATOM 2391 O O . LYS A 1 298 ? -15.551 -6.030 23.863 1.00 97.69 298 LYS A O 1
ATOM 2396 N N . PHE A 1 299 ? -15.470 -4.612 22.117 1.00 97.50 299 PHE A N 1
ATOM 2397 C CA . PHE A 1 299 ? -16.899 -4.329 22.054 1.00 97.50 299 PHE A CA 1
ATOM 2398 C C . PHE A 1 299 ? -17.739 -5.597 21.876 1.00 97.50 299 PHE A C 1
ATOM 2400 O O . PHE A 1 299 ? -18.650 -5.840 22.672 1.00 97.50 299 PHE A O 1
ATOM 2407 N N . VAL A 1 300 ? -17.413 -6.437 20.884 1.00 96.88 300 VAL A N 1
ATOM 2408 C CA . VAL A 1 300 ? -18.176 -7.672 20.612 1.00 96.88 300 VAL A CA 1
ATOM 2409 C C . VAL A 1 300 ? -18.074 -8.690 21.752 1.00 96.88 300 VAL A C 1
ATOM 2411 O O . VAL A 1 300 ? -18.966 -9.513 21.924 1.00 96.88 300 VAL A O 1
ATOM 2414 N N . ARG A 1 301 ? -17.032 -8.584 22.586 1.00 96.56 301 ARG A N 1
ATOM 2415 C CA . ARG A 1 301 ? -16.815 -9.399 23.794 1.00 96.56 301 ARG A CA 1
ATOM 2416 C C . ARG A 1 301 ? -17.315 -8.744 25.082 1.00 96.56 301 ARG A C 1
ATOM 2418 O O . ARG A 1 301 ? -17.100 -9.294 26.156 1.00 96.56 301 ARG A O 1
ATOM 2425 N N . LYS A 1 302 ? -17.958 -7.573 24.995 1.00 95.88 302 LYS A N 1
ATOM 2426 C CA . LYS A 1 302 ? -18.433 -6.787 26.149 1.00 95.88 302 LYS A CA 1
ATOM 2427 C C . LYS A 1 302 ? -17.322 -6.473 27.171 1.00 95.88 302 LYS A C 1
ATOM 2429 O O . LYS A 1 302 ? -17.586 -6.385 28.364 1.00 95.88 302 LYS A O 1
ATOM 2434 N N . GLN A 1 303 ? -16.088 -6.292 26.701 1.00 95.81 303 GLN A N 1
ATOM 2435 C CA . GLN A 1 303 ? -14.929 -5.948 27.528 1.00 95.81 303 GLN A CA 1
ATOM 2436 C C . GLN A 1 303 ? -14.654 -4.440 27.515 1.00 95.81 303 GLN A C 1
ATOM 2438 O O . GLN A 1 303 ? -15.019 -3.732 26.574 1.00 95.81 303 GLN A O 1
ATOM 2443 N N . THR A 1 304 ? -13.963 -3.951 28.546 1.00 94.69 304 THR A N 1
ATOM 2444 C CA . THR A 1 304 ? -13.452 -2.574 28.585 1.00 94.69 304 THR A CA 1
ATOM 2445 C C . THR A 1 304 ? -12.259 -2.401 27.639 1.00 94.69 304 THR A C 1
ATOM 2447 O O . THR A 1 304 ? -11.653 -3.372 27.182 1.00 94.69 304 THR A O 1
ATOM 2450 N N . LEU A 1 305 ? -11.886 -1.147 27.367 1.00 94.12 305 LEU A N 1
ATOM 2451 C CA . LEU A 1 305 ? -10.710 -0.813 26.555 1.00 94.12 305 LEU A CA 1
ATOM 2452 C C . LEU A 1 305 ? -9.380 -0.932 27.314 1.00 94.12 305 LEU A C 1
ATOM 2454 O O . LEU A 1 305 ? -8.348 -0.524 26.789 1.00 94.12 305 LEU A O 1
ATOM 2458 N N . SER A 1 306 ? -9.387 -1.493 28.524 1.00 91.56 306 SER A N 1
ATOM 2459 C CA . SER A 1 306 ? -8.164 -1.779 29.275 1.00 91.56 306 SER A CA 1
ATOM 2460 C C . SER A 1 306 ? -7.205 -2.652 28.445 1.00 91.56 306 SER A C 1
ATOM 2462 O O . SER A 1 306 ? -7.667 -3.578 27.757 1.00 91.56 306 SER A O 1
ATOM 2464 N N . PRO A 1 307 ? -5.886 -2.379 28.481 1.00 93.56 307 PRO A N 1
ATOM 2465 C CA . PRO A 1 307 ? -5.162 -1.463 29.371 1.00 93.56 307 PRO A CA 1
ATOM 2466 C C . PRO A 1 307 ? -4.884 -0.071 28.773 1.00 93.56 307 PRO A C 1
ATOM 2468 O O . PRO A 1 307 ? -3.892 0.546 29.143 1.00 93.56 307 PRO A O 1
ATOM 2471 N N . LEU A 1 308 ? -5.694 0.430 27.828 1.00 94.31 308 LEU A N 1
ATOM 2472 C CA . LEU A 1 308 ? -5.444 1.754 27.245 1.00 94.31 308 LEU A CA 1
ATOM 2473 C C . LEU A 1 308 ? -5.453 2.859 28.312 1.00 94.31 308 LEU A C 1
ATOM 2475 O O . LEU A 1 308 ? -6.440 3.028 29.029 1.00 94.31 308 LEU A O 1
ATOM 2479 N N . ASP A 1 309 ? -4.378 3.644 28.347 1.00 92.12 309 ASP A N 1
ATOM 2480 C CA . ASP A 1 309 ? -4.154 4.722 29.308 1.00 92.12 309 ASP A CA 1
ATOM 2481 C C . ASP A 1 309 ? -3.962 6.057 28.579 1.00 92.12 309 ASP A C 1
ATOM 2483 O O . ASP A 1 309 ? -3.022 6.242 27.806 1.00 92.12 309 ASP A O 1
ATOM 2487 N N . SER A 1 310 ? -4.852 7.018 28.820 1.00 92.25 310 SER A N 1
ATOM 2488 C CA . SER A 1 310 ? -4.787 8.334 28.178 1.00 92.25 310 SER A CA 1
ATOM 2489 C C . SER A 1 310 ? -3.568 9.161 28.579 1.00 92.25 310 SER A C 1
ATOM 2491 O O . SER A 1 310 ? -3.181 10.057 27.830 1.00 92.25 310 SER A O 1
ATOM 2493 N N . ASN A 1 311 ? -2.951 8.848 29.719 1.00 92.38 311 ASN A N 1
ATOM 2494 C CA . ASN A 1 311 ? -1.744 9.518 30.195 1.00 92.38 311 ASN A CA 1
ATOM 2495 C C . ASN A 1 311 ? -0.469 8.898 29.606 1.00 92.38 311 ASN A C 1
ATOM 2497 O O . ASN A 1 311 ? 0.589 9.523 29.635 1.00 92.38 311 ASN A O 1
ATOM 2501 N N . ASN A 1 312 ? -0.562 7.703 29.009 1.00 92.75 312 ASN A N 1
ATOM 2502 C CA . ASN A 1 312 ? 0.580 6.984 28.458 1.00 92.75 312 ASN A CA 1
ATOM 2503 C C . ASN A 1 312 ? 0.365 6.584 26.991 1.00 92.75 312 ASN A C 1
ATOM 2505 O O . ASN A 1 312 ? 0.222 5.415 26.623 1.00 92.75 312 ASN A O 1
ATOM 2509 N N . ILE A 1 313 ? 0.389 7.589 26.112 1.00 89.12 313 ILE A N 1
ATOM 2510 C CA . ILE A 1 313 ? 0.236 7.395 24.662 1.00 89.12 313 ILE A CA 1
ATOM 2511 C C . ILE A 1 313 ? 1.321 6.462 24.101 1.00 89.12 313 ILE A C 1
ATOM 2513 O O . ILE A 1 313 ? 1.025 5.623 23.254 1.00 89.12 313 ILE A O 1
ATOM 2517 N N . ALA A 1 314 ? 2.567 6.571 24.573 1.00 79.31 314 ALA A N 1
ATOM 2518 C CA . ALA A 1 314 ? 3.663 5.726 24.097 1.00 79.31 314 ALA A CA 1
ATOM 2519 C C . ALA A 1 314 ? 3.430 4.242 24.426 1.00 79.31 314 ALA A C 1
ATOM 2521 O O . ALA A 1 314 ? 3.668 3.376 23.580 1.00 79.31 314 ALA A O 1
ATOM 2522 N N . PHE A 1 315 ? 2.920 3.948 25.626 1.00 88.38 315 PHE A N 1
ATOM 2523 C CA . PHE A 1 315 ? 2.482 2.604 25.987 1.00 88.38 315 PHE A CA 1
ATOM 2524 C C . PHE A 1 315 ? 1.354 2.125 25.074 1.00 88.38 315 PHE A C 1
ATOM 2526 O O . PHE A 1 315 ? 1.456 1.026 24.532 1.00 88.38 315 PHE A O 1
ATOM 2533 N N . ASN A 1 316 ? 0.325 2.946 24.841 1.00 91.25 316 ASN A N 1
ATOM 2534 C CA . ASN A 1 316 ? -0.802 2.568 23.985 1.00 91.25 316 ASN A CA 1
ATOM 2535 C C . ASN A 1 316 ? -0.366 2.216 22.562 1.00 91.25 316 ASN A C 1
ATOM 2537 O O . ASN A 1 316 ? -0.853 1.236 22.007 1.00 91.25 316 ASN A O 1
ATOM 2541 N N . GLU A 1 317 ? 0.548 2.991 21.973 1.00 84.06 317 GLU A N 1
ATOM 2542 C CA . GLU A 1 317 ? 1.086 2.722 20.633 1.00 84.06 317 GLU A CA 1
ATOM 2543 C C . GLU A 1 317 ? 1.771 1.354 20.577 1.00 84.06 317 GLU A C 1
ATOM 2545 O O . GLU A 1 317 ? 1.499 0.560 19.680 1.00 84.06 317 GLU A O 1
ATOM 2550 N N . LYS A 1 318 ? 2.607 1.023 21.566 1.00 83.06 318 LYS A N 1
ATOM 2551 C CA . LYS A 1 318 ? 3.254 -0.297 21.626 1.00 83.06 318 LYS A CA 1
ATOM 2552 C C . LYS A 1 318 ? 2.234 -1.404 21.884 1.00 83.06 318 LYS A C 1
ATOM 2554 O O . LYS A 1 318 ? 2.247 -2.437 21.215 1.00 83.06 318 LYS A O 1
ATOM 2559 N N . PHE A 1 319 ? 1.331 -1.185 22.835 1.00 89.38 319 PHE A N 1
ATOM 2560 C CA . PHE A 1 319 ? 0.292 -2.137 23.202 1.00 89.38 319 PHE A CA 1
ATOM 2561 C C . PHE A 1 319 ? -0.599 -2.477 22.008 1.00 89.38 319 PHE A C 1
ATOM 2563 O O . PHE A 1 319 ? -0.828 -3.655 21.751 1.00 89.38 319 PHE A O 1
ATOM 2570 N N . ILE A 1 320 ? -1.073 -1.481 21.255 1.00 91.56 320 ILE A N 1
ATOM 2571 C CA . ILE A 1 320 ? -2.050 -1.709 20.189 1.00 91.56 320 ILE A CA 1
ATOM 2572 C C . ILE A 1 320 ? -1.463 -2.528 19.042 1.00 91.56 320 ILE A C 1
ATOM 2574 O O . ILE A 1 320 ? -2.131 -3.402 18.489 1.00 91.56 320 ILE A O 1
ATOM 2578 N N . GLN A 1 321 ? -0.190 -2.294 18.728 1.00 83.31 321 GLN A N 1
ATOM 2579 C CA . GLN A 1 321 ? 0.538 -3.047 17.715 1.00 83.31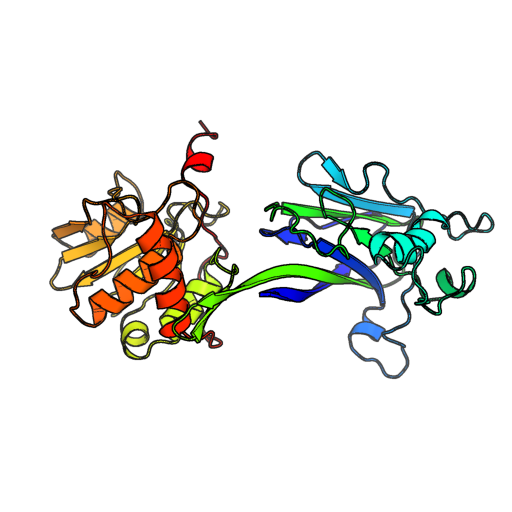 321 GLN A CA 1
ATOM 2580 C C . GLN A 1 321 ? 0.703 -4.509 18.146 1.00 83.31 321 GLN A C 1
ATOM 2582 O O . GLN A 1 321 ? 0.365 -5.413 17.379 1.00 83.31 321 GLN A O 1
ATOM 2587 N N . ARG A 1 322 ? 1.123 -4.747 19.400 1.00 80.81 322 ARG A N 1
ATOM 2588 C CA . ARG A 1 322 ? 1.223 -6.102 19.980 1.00 80.81 322 ARG A CA 1
ATOM 2589 C C . ARG A 1 322 ? -0.128 -6.796 20.022 1.00 80.81 322 ARG A C 1
ATOM 2591 O O . ARG A 1 322 ? -0.237 -7.967 19.673 1.00 80.81 322 ARG A O 1
ATOM 2598 N N . PHE A 1 323 ? -1.160 -6.071 20.442 1.00 89.19 323 PHE A N 1
ATOM 2599 C CA . PHE A 1 323 ? -2.511 -6.589 20.548 1.00 89.19 323 PHE A CA 1
ATOM 2600 C C . PHE A 1 323 ? -2.998 -7.092 19.194 1.00 89.19 323 PHE A C 1
ATOM 2602 O O . PHE A 1 323 ? -3.480 -8.221 19.103 1.00 89.19 323 PHE A O 1
ATOM 2609 N N . VAL A 1 324 ? -2.848 -6.286 18.140 1.00 88.94 324 VAL A N 1
ATOM 2610 C CA . VAL A 1 324 ? -3.334 -6.677 16.819 1.00 88.94 324 VAL A CA 1
ATOM 2611 C C . VAL A 1 324 ? -2.529 -7.841 16.246 1.00 88.94 324 VAL A C 1
ATOM 2613 O O . VAL A 1 324 ? -3.134 -8.798 15.774 1.00 88.94 324 VAL A O 1
ATOM 2616 N N . ALA A 1 325 ? -1.199 -7.816 16.372 1.00 79.00 325 ALA A N 1
ATOM 2617 C CA . ALA A 1 325 ? -0.335 -8.911 15.924 1.00 79.00 325 ALA A CA 1
ATOM 2618 C C . ALA A 1 325 ? -0.632 -10.246 16.634 1.00 79.00 325 ALA A C 1
ATOM 2620 O O . ALA A 1 325 ? -0.513 -11.309 16.031 1.00 79.00 325 ALA A O 1
ATOM 2621 N N . LYS A 1 326 ? -1.029 -10.198 17.912 1.00 83.44 326 LYS A N 1
ATOM 2622 C CA . LYS A 1 326 ? -1.345 -11.389 18.711 1.00 83.44 326 LYS A CA 1
ATOM 2623 C C . LYS A 1 326 ? -2.738 -11.956 18.427 1.00 83.44 326 LYS A C 1
ATOM 2625 O O . LYS A 1 326 ? -2.903 -13.172 18.424 1.00 83.44 326 LYS A O 1
ATOM 2630 N N . ASN A 1 327 ? -3.741 -11.093 18.262 1.00 84.38 327 ASN A N 1
ATOM 2631 C CA . ASN A 1 327 ? -5.150 -11.510 18.249 1.00 84.38 327 ASN A CA 1
ATOM 2632 C C . ASN A 1 327 ? -5.742 -11.661 16.844 1.00 84.38 327 ASN A C 1
ATOM 2634 O O . ASN A 1 327 ? -6.783 -12.295 16.705 1.00 84.38 327 ASN A O 1
ATOM 2638 N N . PHE A 1 328 ? -5.103 -11.107 15.815 1.00 83.31 328 PHE A N 1
ATOM 2639 C CA . PHE A 1 328 ? -5.582 -11.198 14.439 1.00 83.31 328 PHE A CA 1
ATOM 2640 C C . PHE A 1 328 ? -4.520 -11.830 13.545 1.00 83.31 328 PHE A C 1
ATOM 2642 O O . PHE A 1 328 ? -3.325 -11.575 13.693 1.00 83.31 328 PHE A O 1
ATOM 2649 N N . ARG A 1 329 ? -4.958 -12.655 12.593 1.00 74.94 329 ARG A N 1
ATOM 2650 C CA . ARG A 1 329 ? -4.085 -13.309 11.609 1.00 74.94 329 ARG A CA 1
ATOM 2651 C C . ARG A 1 329 ? -4.487 -12.837 10.221 1.00 74.94 329 ARG A C 1
ATOM 2653 O O . ARG A 1 329 ? -5.671 -12.726 9.934 1.00 74.94 329 ARG A O 1
ATOM 2660 N N . LEU A 1 330 ? -3.529 -12.573 9.338 1.00 56.97 330 LEU A N 1
ATOM 2661 C CA . LEU A 1 330 ? -3.862 -12.276 7.945 1.00 56.97 330 LEU A CA 1
ATOM 2662 C C . LEU A 1 330 ? -4.428 -13.545 7.291 1.00 56.97 330 LEU A C 1
ATOM 2664 O O . LEU A 1 330 ? -3.682 -14.453 6.940 1.00 56.97 330 LEU A O 1
ATOM 2668 N N . GLN A 1 331 ? -5.750 -13.611 7.156 1.00 49.31 331 GLN A N 1
ATOM 2669 C CA . GLN A 1 331 ? -6.441 -14.590 6.320 1.00 49.31 331 GLN A CA 1
ATOM 2670 C C . GLN A 1 331 ? -6.943 -13.896 5.050 1.00 49.31 331 GLN A C 1
ATOM 2672 O O . GLN A 1 331 ? -7.325 -12.724 5.087 1.00 49.31 331 GLN A O 1
ATOM 2677 N N . LYS A 1 332 ? -6.939 -14.607 3.915 1.00 43.50 332 LYS A N 1
ATOM 2678 C CA . LYS A 1 332 ? -7.590 -14.122 2.690 1.00 43.50 332 LYS A CA 1
ATOM 2679 C C . LYS A 1 332 ? -9.100 -14.048 2.949 1.00 43.50 332 LYS A C 1
ATOM 2681 O O . LYS A 1 332 ? -9.738 -15.079 3.141 1.00 43.50 332 LYS A O 1
ATOM 2686 N N . CYS A 1 333 ? -9.660 -12.840 2.985 1.00 44.28 333 CYS A N 1
ATOM 2687 C CA . CYS A 1 333 ? -11.107 -12.637 2.997 1.00 44.28 333 CYS A CA 1
ATOM 2688 C C . CYS A 1 333 ? -11.651 -12.745 1.564 1.00 44.28 333 CYS A C 1
ATOM 2690 O O . CYS A 1 333 ? -11.016 -12.255 0.633 1.00 44.28 333 CYS A O 1
ATOM 2692 N N . CYS A 1 334 ? -12.824 -13.363 1.390 1.00 44.75 334 CYS A N 1
ATOM 2693 C CA . CYS A 1 334 ? -13.509 -13.454 0.092 1.00 44.75 334 CYS A CA 1
ATOM 2694 C C . CYS A 1 334 ? -14.311 -12.184 -0.253 1.00 44.75 334 CYS A C 1
ATOM 2696 O O . CYS A 1 334 ? -14.831 -12.077 -1.358 1.00 44.75 334 CYS A O 1
ATOM 2698 N N . LEU A 1 335 ? -14.425 -11.229 0.678 1.00 51.81 335 LEU A N 1
ATOM 2699 C CA . LEU A 1 335 ? -15.072 -9.942 0.434 1.00 51.81 335 LEU A CA 1
ATOM 2700 C C . LEU A 1 335 ? -14.045 -8.881 0.047 1.00 51.81 335 LEU A C 1
ATOM 2702 O O . LEU A 1 335 ? -13.041 -8.671 0.735 1.00 51.81 335 LEU A O 1
ATOM 2706 N N . THR A 1 336 ? -14.340 -8.177 -1.040 1.00 54.88 336 THR A N 1
ATOM 2707 C CA . THR A 1 336 ? -13.603 -6.991 -1.467 1.00 54.88 336 THR A CA 1
ATOM 2708 C C . THR A 1 336 ? -14.012 -5.788 -0.609 1.00 54.88 336 THR A C 1
ATOM 2710 O O . THR A 1 336 ? -15.210 -5.526 -0.479 1.00 54.88 336 THR A O 1
ATOM 2713 N N . PRO A 1 337 ? -13.064 -5.035 -0.025 1.00 61.41 337 PRO A N 1
ATOM 2714 C CA . PRO A 1 337 ? -13.360 -3.775 0.644 1.00 61.41 337 PRO A CA 1
ATOM 2715 C C . PRO A 1 337 ? -13.937 -2.775 -0.365 1.00 61.41 337 PRO A C 1
ATOM 2717 O O . PRO A 1 337 ? -13.639 -2.835 -1.556 1.00 61.41 337 PRO A O 1
ATOM 2720 N N . HIS A 1 338 ? -14.735 -1.821 0.114 1.00 65.75 338 HIS A N 1
ATOM 2721 C CA . HIS A 1 338 ? -15.381 -0.834 -0.761 1.00 65.75 338 HIS A CA 1
ATOM 2722 C C . HIS A 1 338 ? -14.409 0.236 -1.287 1.00 65.75 338 HIS A C 1
ATOM 2724 O O . HIS A 1 338 ? -14.664 0.864 -2.313 1.00 65.75 338 HIS A O 1
ATOM 2730 N N . SER A 1 339 ? -13.250 0.396 -0.637 1.00 67.50 339 SER A N 1
ATOM 2731 C CA . SER A 1 339 ? -12.199 1.329 -1.045 1.00 67.50 339 SER A CA 1
ATOM 2732 C C . SER A 1 339 ? -10.796 0.763 -0.783 1.00 67.50 339 SER A C 1
ATOM 2734 O O . SER A 1 339 ? -10.645 -0.249 -0.107 1.00 67.50 339 SER A O 1
ATOM 2736 N N . ASN A 1 340 ? -9.755 1.429 -1.302 1.00 75.69 340 ASN A N 1
ATOM 2737 C CA . ASN A 1 340 ? -8.336 1.130 -1.032 1.00 75.69 340 ASN A CA 1
ATOM 2738 C C . ASN A 1 340 ? -7.660 2.222 -0.181 1.00 75.69 340 ASN A C 1
ATOM 2740 O O . ASN A 1 340 ? -6.455 2.457 -0.267 1.00 75.69 340 ASN A O 1
ATOM 2744 N N . GLN A 1 341 ? -8.440 2.901 0.662 1.00 80.31 341 GLN A N 1
ATOM 2745 C CA . GLN A 1 341 ? -7.960 4.013 1.483 1.00 80.31 341 GLN A CA 1
ATOM 2746 C C . GLN A 1 341 ? -6.971 3.575 2.572 1.00 80.31 341 GLN A C 1
ATOM 2748 O O . GLN A 1 341 ? -6.924 2.402 2.950 1.00 80.31 341 GLN A O 1
ATOM 2753 N N . ILE A 1 342 ? -6.214 4.543 3.094 1.00 79.62 342 ILE A N 1
ATOM 2754 C CA . ILE A 1 342 ? -5.272 4.427 4.221 1.00 79.62 342 ILE A CA 1
ATOM 2755 C C . ILE A 1 342 ? -5.525 5.547 5.248 1.00 79.62 342 ILE A C 1
ATOM 2757 O O . ILE A 1 342 ? -6.363 6.418 5.034 1.00 79.62 342 ILE A O 1
ATOM 2761 N N . CYS A 1 343 ? -4.828 5.546 6.388 1.00 73.31 343 CYS A N 1
ATOM 2762 C CA . CYS A 1 343 ? -4.840 6.681 7.324 1.00 73.31 343 CYS A CA 1
ATOM 2763 C C . CYS A 1 343 ? -3.555 7.514 7.245 1.00 73.31 343 CYS A C 1
ATOM 2765 O O . CYS A 1 343 ? -2.487 6.995 6.920 1.00 73.31 343 CYS A O 1
ATOM 2767 N N . HIS A 1 344 ? -3.636 8.788 7.625 1.00 69.19 344 HIS A N 1
ATOM 2768 C CA . HIS A 1 344 ? -2.517 9.718 7.752 1.00 69.19 344 HIS A CA 1
ATOM 2769 C C . HIS A 1 344 ? -2.344 10.200 9.200 1.00 69.19 344 HIS A C 1
ATOM 2771 O O . HIS A 1 344 ? -3.254 10.115 10.025 1.00 69.19 344 HIS A O 1
ATOM 2777 N N . THR A 1 345 ? -1.152 10.712 9.511 1.00 65.88 345 THR A N 1
ATOM 2778 C CA . THR A 1 345 ? -0.869 11.341 10.804 1.00 65.88 345 THR A CA 1
ATOM 2779 C C . THR A 1 345 ? -1.693 12.614 10.970 1.00 65.88 345 THR A C 1
ATOM 2781 O O . THR A 1 345 ? -1.945 13.350 10.013 1.00 65.88 345 THR A O 1
ATOM 2784 N N . TYR A 1 346 ? -2.078 12.914 12.208 1.00 54.00 346 TYR A N 1
ATOM 2785 C CA . TYR A 1 346 ? -2.865 14.100 12.536 1.00 54.00 346 TYR A CA 1
ATOM 2786 C C . TYR A 1 346 ? -2.145 15.403 12.148 1.00 54.00 346 TYR A C 1
ATOM 2788 O O . TYR A 1 346 ? -2.782 16.328 11.651 1.00 54.00 346 TYR A O 1
ATOM 2796 N N . LYS A 1 347 ? -0.808 15.469 12.286 1.00 50.50 347 LYS A N 1
ATOM 2797 C CA . LYS A 1 347 ? -0.022 16.664 11.906 1.00 50.50 347 LYS A CA 1
ATOM 2798 C C . LYS A 1 347 ? -0.111 17.008 10.412 1.00 50.50 347 LYS A C 1
ATOM 2800 O O . LYS A 1 347 ? -0.077 18.182 10.061 1.00 50.50 347 LYS A O 1
ATOM 2805 N N . ASN A 1 348 ? -0.286 16.017 9.537 1.00 45.56 348 ASN A N 1
ATOM 2806 C CA . ASN A 1 348 ? -0.418 16.250 8.094 1.00 45.56 348 ASN A CA 1
ATOM 2807 C C . ASN A 1 348 ? -1.830 16.700 7.682 1.00 45.56 348 ASN A C 1
ATOM 2809 O O . ASN A 1 348 ? -2.032 17.107 6.541 1.00 45.56 348 ASN A O 1
ATOM 2813 N N . ARG A 1 349 ? -2.805 16.661 8.600 1.00 45.06 349 ARG A N 1
ATOM 2814 C CA . ARG A 1 349 ? -4.211 16.980 8.323 1.00 45.06 349 ARG A CA 1
ATOM 2815 C C . ARG A 1 349 ? -4.502 18.485 8.246 1.00 45.06 349 ARG A C 1
ATOM 2817 O O . ARG A 1 349 ? -5.498 18.864 7.647 1.00 45.06 349 ARG A O 1
ATOM 2824 N N . HIS A 1 350 ? -3.624 19.326 8.801 1.00 38.47 350 HIS A N 1
ATOM 2825 C CA . HIS A 1 350 ? -3.789 20.787 8.863 1.00 38.47 350 HIS A CA 1
ATOM 2826 C C . HIS A 1 350 ? -2.949 21.576 7.839 1.00 38.47 350 HIS A C 1
ATOM 2828 O O . HIS A 1 350 ? -2.937 22.797 7.888 1.00 38.47 350 HIS A O 1
ATOM 2834 N N . LYS A 1 351 ? -2.274 20.911 6.887 1.00 33.72 351 LYS A N 1
ATOM 2835 C CA . LYS A 1 351 ? -1.546 21.579 5.783 1.00 33.72 351 LYS A CA 1
ATOM 2836 C C . LYS A 1 351 ? -2.365 21.738 4.491 1.00 33.72 351 LYS A C 1
ATOM 2838 O O . LYS A 1 351 ? -1.810 22.069 3.452 1.00 33.72 351 LYS A O 1
ATOM 2843 N N . ARG A 1 352 ? -3.669 21.462 4.535 1.00 30.95 352 ARG A N 1
ATOM 2844 C CA . ARG A 1 352 ? -4.605 21.700 3.429 1.00 30.95 352 ARG A CA 1
ATOM 2845 C C . ARG A 1 352 ? -5.795 22.484 3.973 1.00 30.95 352 ARG A C 1
ATOM 2847 O O . ARG A 1 352 ? -6.786 21.881 4.381 1.00 30.95 352 ARG A O 1
ATOM 2854 N N . ALA A 1 353 ? -5.625 23.796 4.053 1.00 30.06 353 ALA A N 1
ATOM 2855 C CA . ALA A 1 353 ? -6.701 24.774 4.092 1.00 30.06 353 ALA A CA 1
ATOM 2856 C C . ALA A 1 353 ? -6.499 25.676 2.878 1.00 30.06 353 ALA A C 1
ATOM 2858 O O . ALA A 1 353 ? -5.316 26.015 2.636 1.00 30.06 353 ALA A O 1
#